Protein AF-A0A1B8C5Y2-F1 (afdb_monomer)

Structure (mmCIF, N/CA/C/O backbone):
data_AF-A0A1B8C5Y2-F1
#
_entry.id   AF-A0A1B8C5Y2-F1
#
loop_
_atom_site.group_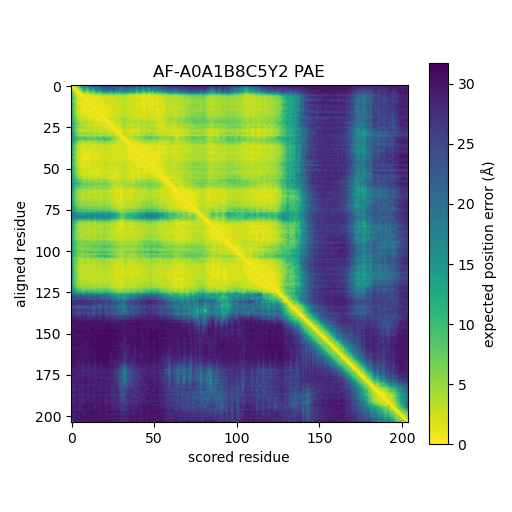PDB
_atom_site.id
_atom_site.type_symbol
_atom_site.label_atom_id
_atom_site.label_alt_id
_atom_site.label_comp_id
_atom_site.label_asym_id
_atom_site.label_entity_id
_atom_site.label_seq_id
_atom_site.pdbx_PDB_ins_code
_atom_site.Cartn_x
_atom_site.Cartn_y
_atom_site.Cartn_z
_atom_site.occupancy
_atom_site.B_iso_or_equiv
_atom_site.auth_seq_id
_atom_site.auth_comp_id
_atom_site.auth_asym_id
_atom_site.auth_atom_id
_atom_site.pdbx_PDB_model_num
ATOM 1 N N . MET A 1 1 ? 9.226 25.726 -6.989 1.00 39.12 1 MET A N 1
ATOM 2 C CA . MET A 1 1 ? 10.084 24.728 -7.662 1.00 39.12 1 MET A CA 1
ATOM 3 C C . MET A 1 1 ? 9.150 23.750 -8.345 1.00 39.12 1 MET A C 1
ATOM 5 O O . MET A 1 1 ? 8.333 23.178 -7.638 1.00 39.12 1 MET A O 1
ATOM 9 N N . SER A 1 2 ? 9.181 23.615 -9.674 1.00 38.28 2 SER A N 1
ATOM 10 C CA . SER A 1 2 ? 8.476 22.508 -10.326 1.00 38.28 2 SER A CA 1
ATOM 11 C C . SER A 1 2 ? 9.315 21.254 -10.123 1.00 38.28 2 SER A C 1
ATOM 13 O O . SER A 1 2 ? 10.452 21.196 -10.585 1.00 38.28 2 SER A O 1
ATOM 15 N N . THR A 1 3 ? 8.792 20.276 -9.398 1.00 51.69 3 THR A N 1
ATOM 16 C CA . THR A 1 3 ? 9.288 18.907 -9.504 1.00 51.69 3 THR A CA 1
ATOM 17 C C . THR A 1 3 ? 9.052 18.469 -10.946 1.00 51.69 3 THR A C 1
ATOM 19 O O . THR A 1 3 ? 7.910 18.440 -11.402 1.00 51.69 3 THR A O 1
ATOM 22 N N . GLU A 1 4 ? 10.122 18.223 -11.705 1.00 69.00 4 GLU A N 1
ATOM 23 C CA . GLU A 1 4 ? 9.984 17.584 -13.014 1.00 69.00 4 GLU A CA 1
ATOM 24 C C . GLU A 1 4 ? 9.260 16.251 -12.809 1.00 69.00 4 GLU A C 1
ATOM 26 O O . GLU A 1 4 ? 9.610 15.464 -11.926 1.00 69.00 4 GLU A O 1
ATOM 31 N N . ALA A 1 5 ? 8.182 16.044 -13.564 1.00 78.75 5 ALA A N 1
ATOM 32 C CA . ALA A 1 5 ? 7.387 14.836 -13.448 1.00 78.75 5 ALA A CA 1
ATOM 33 C C . ALA A 1 5 ? 8.223 13.639 -13.920 1.00 78.75 5 ALA A C 1
ATOM 35 O O . ALA A 1 5 ? 8.719 13.634 -15.045 1.00 78.75 5 ALA A O 1
ATOM 36 N N . ILE A 1 6 ? 8.354 12.625 -13.062 1.00 87.69 6 ILE A N 1
ATOM 37 C CA . ILE A 1 6 ? 9.052 11.381 -13.391 1.00 87.69 6 ILE A CA 1
ATOM 38 C C . ILE A 1 6 ? 8.277 10.659 -14.499 1.00 87.69 6 ILE A C 1
ATOM 40 O O . ILE A 1 6 ? 7.058 10.489 -14.425 1.00 87.69 6 ILE A O 1
ATOM 44 N N . THR A 1 7 ? 8.983 10.213 -15.531 1.00 94.25 7 THR A N 1
ATOM 45 C CA . THR A 1 7 ? 8.397 9.465 -16.645 1.00 94.25 7 THR A CA 1
ATOM 46 C C . THR A 1 7 ? 8.165 7.995 -16.288 1.00 94.25 7 THR A C 1
ATOM 48 O O . THR A 1 7 ? 8.849 7.404 -15.451 1.00 94.25 7 THR A O 1
ATOM 51 N N . TRP A 1 8 ? 7.253 7.332 -17.004 1.00 95.44 8 TRP A N 1
ATOM 52 C CA . TRP A 1 8 ? 7.045 5.885 -16.855 1.00 95.44 8 TRP A CA 1
ATOM 53 C C . TRP A 1 8 ? 8.288 5.048 -17.177 1.00 95.44 8 TRP A C 1
ATOM 55 O O . TRP A 1 8 ? 8.484 3.982 -16.594 1.00 95.44 8 TRP A O 1
ATOM 65 N N . TYR A 1 9 ? 9.151 5.532 -18.074 1.00 95.56 9 TYR A N 1
ATOM 66 C CA . TYR A 1 9 ? 10.420 4.872 -18.372 1.00 95.56 9 TYR A CA 1
ATOM 67 C C . TYR A 1 9 ? 11.379 4.930 -17.174 1.00 95.56 9 TYR A C 1
ATOM 69 O O . TYR A 1 9 ? 12.003 3.922 -16.832 1.00 95.56 9 TYR A O 1
ATOM 77 N N . GLU A 1 10 ? 11.455 6.081 -16.499 1.00 95.44 10 GLU A N 1
ATOM 78 C CA . GLU A 1 10 ? 12.241 6.260 -15.273 1.00 95.44 10 GLU A CA 1
ATOM 79 C C . GLU A 1 10 ? 11.684 5.438 -14.110 1.00 95.44 10 GLU A C 1
ATOM 81 O O . GLU A 1 10 ? 12.460 4.750 -13.450 1.00 95.44 10 GLU A O 1
ATOM 86 N N . ILE A 1 11 ? 10.359 5.395 -13.925 1.00 94.00 11 ILE A N 1
ATOM 87 C CA . ILE A 1 11 ? 9.714 4.490 -12.956 1.00 94.00 11 ILE A CA 1
ATOM 88 C C . ILE A 1 11 ? 10.099 3.034 -13.252 1.00 94.00 11 ILE A C 1
ATOM 90 O O . ILE A 1 11 ? 10.509 2.301 -12.351 1.00 94.00 11 ILE A O 1
ATOM 94 N N . GLY A 1 12 ? 10.059 2.617 -14.521 1.00 96.00 12 GLY A N 1
ATOM 95 C CA . GLY A 1 12 ? 10.528 1.293 -14.925 1.00 96.00 12 GLY A CA 1
ATOM 96 C C . GLY A 1 12 ? 12.000 1.048 -14.569 1.00 96.00 12 GLY A C 1
ATOM 97 O O . GLY A 1 12 ? 12.346 -0.041 -14.117 1.00 96.00 12 GLY A O 1
ATOM 98 N N . ASN A 1 13 ? 12.879 2.048 -14.726 1.00 96.50 13 ASN A N 1
ATOM 99 C CA . ASN A 1 13 ? 14.296 1.928 -14.349 1.00 96.50 13 ASN A CA 1
ATOM 100 C C . ASN A 1 13 ? 14.465 1.784 -12.837 1.00 96.50 13 ASN A C 1
ATOM 102 O O . ASN A 1 13 ? 15.322 1.021 -12.393 1.00 96.50 13 ASN A O 1
ATOM 106 N N . MET A 1 14 ? 13.645 2.483 -12.054 1.00 95.12 14 MET A N 1
ATOM 107 C CA . MET A 1 14 ? 13.641 2.362 -10.599 1.00 95.12 14 MET A CA 1
ATOM 108 C C . MET A 1 14 ? 13.225 0.953 -10.164 1.00 95.12 14 MET A C 1
ATOM 110 O O . MET A 1 14 ? 13.918 0.350 -9.346 1.00 95.12 14 MET A O 1
ATOM 114 N N . ILE A 1 15 ? 12.158 0.397 -10.749 1.00 95.12 15 ILE A N 1
ATOM 115 C CA . ILE A 1 15 ? 11.689 -0.967 -10.450 1.00 95.12 15 ILE A CA 1
ATOM 116 C C . ILE A 1 15 ? 12.736 -2.007 -10.867 1.00 95.12 15 ILE A C 1
ATOM 118 O O . ILE A 1 15 ? 13.094 -2.883 -10.083 1.00 95.12 15 ILE A O 1
ATOM 122 N N . ASP A 1 16 ? 13.284 -1.898 -12.077 1.00 96.31 16 ASP A N 1
ATOM 123 C CA . ASP A 1 16 ? 14.327 -2.804 -12.571 1.00 96.31 16 ASP A CA 1
ATOM 124 C C . ASP A 1 16 ? 15.586 -2.757 -11.689 1.00 96.31 16 ASP A C 1
ATOM 126 O O . ASP A 1 16 ? 16.097 -3.794 -11.271 1.00 96.31 16 ASP A O 1
ATOM 130 N N . SER A 1 17 ? 16.046 -1.558 -11.319 1.00 96.25 17 SER A N 1
ATOM 131 C CA . SER A 1 17 ? 17.170 -1.378 -10.391 1.00 96.25 17 SER A CA 1
ATOM 132 C C . SER A 1 17 ? 16.886 -2.007 -9.025 1.00 96.25 17 SER A C 1
ATOM 134 O O . SER A 1 17 ? 17.719 -2.745 -8.494 1.00 96.25 17 SER A O 1
ATOM 136 N N . TYR A 1 18 ? 15.688 -1.788 -8.475 1.00 93.94 18 TYR A N 1
ATOM 137 C CA . TYR A 1 18 ? 15.269 -2.405 -7.221 1.00 93.94 18 TYR A CA 1
ATOM 138 C C . TYR A 1 18 ? 15.304 -3.937 -7.312 1.00 93.94 18 TYR A C 1
ATOM 140 O O . TYR A 1 18 ? 15.923 -4.588 -6.472 1.00 93.94 18 TYR A O 1
ATOM 148 N N . THR A 1 19 ? 14.718 -4.520 -8.362 1.00 95.06 19 THR A N 1
ATOM 149 C CA . THR A 1 19 ? 14.652 -5.984 -8.514 1.00 95.06 19 THR A CA 1
ATOM 150 C C . THR A 1 19 ? 16.016 -6.637 -8.731 1.00 95.06 19 THR A C 1
ATOM 152 O O . THR A 1 19 ? 16.255 -7.738 -8.237 1.00 95.06 19 THR A O 1
ATOM 155 N N . LYS A 1 20 ? 16.952 -5.949 -9.394 1.00 95.88 20 LYS A N 1
ATOM 156 C CA . LYS A 1 20 ? 18.345 -6.403 -9.535 1.00 95.88 20 LYS A CA 1
ATOM 157 C C . LYS A 1 20 ? 19.092 -6.443 -8.202 1.00 95.88 20 LYS A C 1
ATOM 159 O O . LYS A 1 20 ? 19.916 -7.330 -8.002 1.00 95.88 20 LYS A O 1
ATOM 164 N N . ASN A 1 21 ? 18.799 -5.506 -7.300 1.00 95.69 21 ASN A N 1
ATOM 165 C CA . ASN A 1 21 ? 19.495 -5.376 -6.018 1.00 95.69 21 ASN A CA 1
ATOM 166 C C . ASN A 1 21 ? 18.847 -6.185 -4.884 1.00 95.69 21 ASN A C 1
ATOM 168 O O . ASN A 1 21 ? 19.540 -6.594 -3.954 1.00 95.69 21 ASN A O 1
ATOM 172 N N . HIS A 1 22 ? 17.532 -6.406 -4.946 1.00 93.44 22 HIS A N 1
ATOM 173 C CA . HIS A 1 22 ? 16.751 -6.975 -3.842 1.00 93.44 22 HIS A CA 1
ATOM 174 C C . HIS A 1 22 ? 15.996 -8.263 -4.205 1.00 93.44 22 HIS A C 1
ATOM 176 O O . HIS A 1 22 ? 15.400 -8.882 -3.325 1.00 93.44 22 HIS A O 1
ATOM 182 N N . GLY A 1 23 ? 16.047 -8.699 -5.467 1.00 93.06 23 GLY A N 1
ATOM 183 C CA . GLY A 1 23 ? 15.261 -9.820 -5.976 1.00 93.06 23 GLY A CA 1
ATOM 184 C C . GLY A 1 23 ? 13.886 -9.392 -6.495 1.00 93.06 23 GLY A C 1
ATOM 185 O O . GLY A 1 23 ? 13.497 -8.226 -6.423 1.00 93.06 23 GLY A O 1
ATOM 186 N N . SER A 1 24 ? 13.139 -10.338 -7.063 1.00 91.56 24 SER A N 1
ATOM 187 C CA . SER A 1 24 ? 11.818 -10.051 -7.625 1.00 91.56 24 SER A CA 1
ATOM 188 C C . SER A 1 24 ? 10.807 -9.658 -6.546 1.00 91.56 24 SER A C 1
ATOM 190 O O . SER A 1 24 ? 10.760 -10.254 -5.466 1.00 91.56 24 SER A O 1
ATOM 192 N N . ILE A 1 25 ? 9.964 -8.672 -6.867 1.00 91.69 25 ILE A N 1
ATOM 193 C CA . ILE A 1 25 ? 8.854 -8.245 -6.011 1.00 91.69 25 ILE A CA 1
ATOM 194 C C . ILE A 1 25 ? 7.840 -9.389 -5.944 1.00 91.69 25 ILE A C 1
ATOM 196 O O . ILE A 1 25 ? 7.251 -9.762 -6.955 1.00 91.69 25 ILE A O 1
ATOM 200 N N . GLN A 1 26 ? 7.651 -9.949 -4.751 1.00 89.88 26 GLN A N 1
ATOM 201 C CA . GLN A 1 26 ? 6.759 -11.094 -4.534 1.00 89.88 26 GLN A CA 1
ATOM 202 C C . GLN A 1 26 ? 5.303 -10.683 -4.304 1.00 89.88 26 GLN A C 1
ATOM 204 O O . GLN A 1 26 ? 4.397 -11.488 -4.497 1.00 89.88 26 GLN A O 1
ATOM 209 N N . THR A 1 27 ? 5.069 -9.452 -3.846 1.00 88.50 27 THR A N 1
ATOM 210 C CA . THR A 1 27 ? 3.752 -9.004 -3.385 1.00 88.50 27 THR A CA 1
ATOM 211 C C . THR A 1 27 ? 3.582 -7.514 -3.647 1.00 88.50 27 THR A C 1
ATOM 213 O O . THR A 1 27 ? 4.501 -6.736 -3.389 1.00 88.50 27 THR A O 1
ATOM 216 N N . PHE A 1 28 ? 2.403 -7.124 -4.132 1.00 90.75 28 PHE A N 1
ATOM 217 C CA . PHE A 1 28 ? 2.017 -5.733 -4.358 1.00 90.75 28 PHE A CA 1
ATOM 218 C C . PHE A 1 28 ? 0.826 -5.375 -3.469 1.00 90.75 28 PHE A C 1
ATOM 220 O O . PHE A 1 28 ? -0.275 -5.866 -3.684 1.00 90.75 28 PHE A O 1
ATOM 227 N N . LEU A 1 29 ? 1.020 -4.545 -2.453 1.00 89.25 29 LEU A N 1
ATOM 228 C CA . LEU A 1 29 ? -0.065 -4.176 -1.543 1.00 89.25 29 LEU A CA 1
ATOM 229 C C . LEU A 1 29 ? -0.646 -2.822 -1.951 1.00 89.25 29 LEU A C 1
ATOM 231 O O . LEU A 1 29 ? 0.102 -1.865 -2.124 1.00 89.25 29 LEU A O 1
ATOM 235 N N . ASP A 1 30 ? -1.968 -2.771 -2.071 1.00 87.88 30 ASP A N 1
ATOM 236 C CA . ASP A 1 30 ? -2.755 -1.612 -2.500 1.00 87.88 30 ASP A CA 1
ATOM 237 C C . ASP A 1 30 ? -3.888 -1.387 -1.485 1.00 87.88 30 ASP A C 1
ATOM 239 O O . ASP A 1 30 ? -4.490 -2.348 -0.988 1.00 87.88 30 ASP A O 1
ATOM 243 N N . TRP A 1 31 ? -4.159 -0.123 -1.153 1.00 90.31 31 TRP A N 1
ATOM 244 C CA . TRP A 1 31 ? -5.329 0.269 -0.369 1.00 90.31 31 TRP A CA 1
ATOM 245 C C . TRP A 1 31 ? -6.528 0.569 -1.284 1.00 90.31 31 TRP A C 1
ATOM 247 O O . TRP A 1 31 ? -7.047 1.683 -1.325 1.00 90.31 31 TRP A O 1
ATOM 257 N N . SER A 1 32 ? -7.001 -0.434 -2.021 1.00 83.38 32 SER A N 1
ATOM 258 C CA . SER A 1 32 ? -8.195 -0.305 -2.855 1.00 83.38 32 SER A CA 1
ATOM 259 C C . SER A 1 32 ? -8.912 -1.637 -3.037 1.00 83.38 32 SER A C 1
ATOM 261 O O . SER A 1 32 ? -8.316 -2.714 -2.962 1.00 83.38 32 SER A O 1
ATOM 263 N N . VAL A 1 33 ? -10.222 -1.557 -3.274 1.00 74.12 33 VAL A N 1
ATOM 264 C CA . VAL A 1 33 ? -11.057 -2.724 -3.602 1.00 74.12 33 VAL A CA 1
ATOM 265 C C . VAL A 1 33 ? -10.803 -3.178 -5.044 1.00 74.12 33 VAL A C 1
ATOM 267 O O . VAL A 1 33 ? -10.805 -4.372 -5.332 1.00 74.12 33 VAL A O 1
ATOM 270 N N . ASN A 1 34 ? -10.512 -2.221 -5.932 1.00 81.50 34 ASN A N 1
ATOM 271 C CA . ASN A 1 34 ? -10.488 -2.416 -7.384 1.00 81.50 34 ASN A CA 1
ATOM 272 C C . ASN A 1 34 ? -9.075 -2.476 -7.985 1.00 81.50 34 ASN A C 1
ATOM 274 O O . ASN A 1 34 ? -8.936 -2.466 -9.205 1.00 81.50 34 ASN A O 1
ATOM 278 N N . LEU A 1 35 ? -8.027 -2.539 -7.153 1.00 85.94 35 LEU A N 1
ATOM 279 C CA . LEU A 1 35 ? -6.624 -2.596 -7.588 1.00 85.94 35 LEU A CA 1
ATOM 280 C C . LEU A 1 35 ? -6.234 -1.419 -8.500 1.00 85.94 35 LEU A C 1
ATOM 282 O O . LEU A 1 35 ? -5.533 -1.581 -9.506 1.00 85.94 35 LEU A O 1
ATOM 286 N N . ASN A 1 36 ? -6.724 -0.224 -8.164 1.00 88.00 36 ASN A N 1
ATOM 287 C CA . ASN A 1 36 ? -6.554 0.969 -8.991 1.00 88.00 36 ASN A CA 1
ATOM 288 C C . ASN A 1 36 ? -5.069 1.297 -9.208 1.00 88.00 36 ASN A C 1
ATOM 290 O O . ASN A 1 36 ? -4.667 1.598 -10.338 1.00 88.00 36 ASN A O 1
ATOM 294 N N . ASP A 1 37 ? -4.239 1.167 -8.169 1.00 90.19 37 ASP A N 1
ATOM 295 C CA . ASP A 1 37 ? -2.810 1.473 -8.265 1.00 90.19 37 ASP A CA 1
ATOM 296 C C . ASP A 1 37 ? -2.082 0.440 -9.128 1.00 90.19 37 ASP A C 1
ATOM 298 O O . ASP A 1 37 ? -1.220 0.789 -9.942 1.00 90.19 37 ASP A O 1
ATOM 302 N N . TYR A 1 38 ? -2.477 -0.833 -9.021 1.00 92.81 38 TYR A N 1
ATOM 303 C CA . TYR A 1 38 ? -1.942 -1.902 -9.864 1.00 92.81 38 TYR A CA 1
ATOM 304 C C . TYR A 1 38 ? -2.230 -1.642 -11.347 1.00 92.81 38 TYR A C 1
ATOM 306 O O . TYR A 1 38 ? -1.338 -1.742 -12.195 1.00 92.81 38 TYR A O 1
ATOM 314 N N . HIS A 1 39 ? -3.473 -1.279 -11.675 1.00 93.69 39 HIS A N 1
ATOM 315 C CA . HIS A 1 39 ? -3.877 -0.989 -13.048 1.00 93.69 39 HIS A CA 1
ATOM 316 C C . HIS A 1 39 ? -3.208 0.273 -13.601 1.00 93.69 39 HIS A C 1
ATOM 318 O O . HIS A 1 39 ? -2.786 0.279 -14.764 1.00 93.69 39 HIS A O 1
ATOM 324 N N . CYS A 1 40 ? -3.042 1.305 -12.770 1.00 94.00 40 CYS A N 1
ATOM 325 C CA . CYS A 1 40 ? -2.300 2.509 -13.126 1.00 94.00 40 CYS A CA 1
ATOM 326 C C . CYS A 1 40 ? -0.840 2.177 -13.480 1.00 94.00 40 CYS A C 1
ATOM 328 O O . CYS A 1 40 ? -0.364 2.542 -14.561 1.00 94.00 40 CYS A O 1
ATOM 330 N N . LEU A 1 41 ? -0.161 1.399 -12.628 1.00 94.69 41 LEU A N 1
ATOM 331 C CA . LEU A 1 41 ? 1.215 0.960 -12.858 1.00 94.69 41 LEU A CA 1
ATOM 332 C C . LEU A 1 41 ? 1.343 0.105 -14.126 1.00 94.69 41 LEU A C 1
ATOM 334 O O . LEU A 1 41 ? 2.226 0.354 -14.948 1.00 94.69 41 LEU A O 1
ATOM 338 N N . LEU A 1 42 ? 0.442 -0.862 -14.325 1.00 96.31 42 LEU A N 1
ATOM 339 C CA . LEU A 1 42 ? 0.423 -1.724 -15.510 1.00 96.31 42 LEU A CA 1
ATOM 340 C C . LEU A 1 42 ? 0.315 -0.911 -16.797 1.00 96.31 42 LEU A C 1
ATOM 342 O O . LEU A 1 42 ? 1.070 -1.128 -17.746 1.00 96.31 42 LEU A O 1
ATOM 346 N N . HIS A 1 43 ? -0.631 0.022 -16.842 1.00 97.25 43 HIS A N 1
ATOM 347 C CA . HIS A 1 43 ? -0.829 0.874 -18.004 1.00 97.25 43 HIS A CA 1
ATOM 348 C C . HIS A 1 43 ? 0.389 1.777 -18.253 1.00 97.25 43 HIS A C 1
ATOM 350 O O . HIS A 1 43 ? 0.833 1.918 -19.396 1.00 97.25 43 HIS A O 1
ATOM 356 N N . GLY A 1 44 ? 0.969 2.335 -17.190 1.00 96.75 44 GLY A N 1
ATOM 357 C CA . GLY A 1 44 ? 2.197 3.116 -17.252 1.00 96.75 44 GLY A CA 1
ATOM 358 C C . GLY A 1 44 ? 3.389 2.342 -17.819 1.00 96.75 44 GLY A C 1
ATOM 359 O O . GLY A 1 44 ? 4.026 2.783 -18.776 1.00 96.75 44 GLY A O 1
ATOM 360 N N . LEU A 1 45 ? 3.654 1.145 -17.293 1.00 96.81 45 LEU A N 1
ATOM 361 C CA . LEU A 1 45 ? 4.756 0.297 -17.748 1.00 96.81 45 LEU A CA 1
ATOM 362 C C . LEU A 1 45 ? 4.546 -0.242 -19.167 1.00 96.81 45 LEU A C 1
ATOM 364 O O . LEU A 1 45 ? 5.509 -0.296 -19.930 1.00 96.81 45 LEU A O 1
ATOM 368 N N . ARG A 1 46 ? 3.306 -0.554 -19.568 1.00 97.88 46 ARG A N 1
ATOM 369 C CA . ARG A 1 46 ? 2.979 -0.905 -20.963 1.00 97.88 46 ARG A CA 1
ATOM 370 C C . ARG A 1 46 ? 3.317 0.226 -21.928 1.00 97.88 46 ARG A C 1
ATOM 372 O O . ARG A 1 46 ? 3.905 -0.021 -22.975 1.00 97.88 46 ARG A O 1
ATOM 379 N N . LYS A 1 47 ? 3.00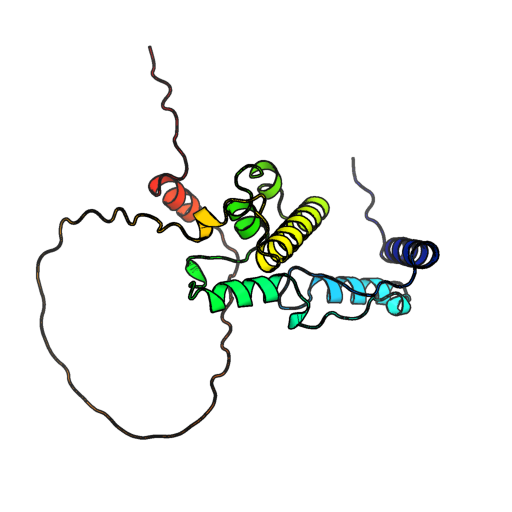8 1.478 -21.569 1.00 96.81 47 LYS A N 1
ATOM 380 C CA . LYS A 1 47 ? 3.386 2.647 -22.384 1.00 96.81 47 LYS A CA 1
ATOM 381 C C . LYS A 1 47 ? 4.900 2.803 -22.536 1.00 96.81 47 LYS A C 1
ATOM 383 O O . LYS A 1 47 ? 5.348 3.354 -23.536 1.00 96.81 47 LYS A O 1
ATOM 388 N N . ALA A 1 48 ? 5.674 2.315 -21.570 1.00 96.75 48 ALA A N 1
ATOM 389 C CA . ALA A 1 48 ? 7.131 2.300 -21.624 1.00 96.75 48 ALA A CA 1
ATOM 390 C C . ALA A 1 48 ? 7.720 1.027 -22.273 1.00 96.75 48 ALA A C 1
ATOM 392 O O . ALA A 1 48 ? 8.940 0.948 -22.405 1.00 96.75 48 ALA A O 1
ATOM 393 N N . GLY A 1 49 ? 6.898 0.038 -22.656 1.00 97.38 49 GLY A N 1
ATOM 394 C CA . GLY A 1 49 ? 7.353 -1.266 -23.161 1.00 97.38 49 GLY A CA 1
ATOM 395 C C . GLY A 1 49 ? 8.077 -2.112 -22.107 1.00 97.38 49 GLY A C 1
ATOM 396 O O . GLY A 1 49 ? 9.071 -2.769 -22.418 1.00 97.38 49 GLY A O 1
ATOM 397 N N . ARG A 1 50 ? 7.654 -2.015 -20.838 1.00 97.06 50 ARG A N 1
ATOM 398 C CA . ARG A 1 50 ? 8.297 -2.656 -19.674 1.00 97.06 50 ARG A CA 1
ATOM 399 C C . ARG A 1 50 ? 7.317 -3.398 -18.770 1.00 97.06 50 ARG A C 1
ATOM 401 O O . ARG A 1 50 ? 7.538 -3.522 -17.568 1.00 97.06 50 ARG A O 1
ATOM 408 N N . GLU A 1 51 ? 6.223 -3.900 -19.324 1.00 96.38 51 GLU A N 1
ATOM 409 C CA . GLU A 1 51 ? 5.211 -4.671 -18.598 1.00 96.38 51 GLU A CA 1
ATOM 410 C C . GLU A 1 51 ? 5.767 -5.940 -17.935 1.00 96.38 51 GLU A C 1
ATOM 412 O O . GLU A 1 51 ? 5.202 -6.425 -16.961 1.00 96.38 51 GLU A O 1
ATOM 417 N N . ASN A 1 52 ? 6.911 -6.444 -18.405 1.00 95.44 52 ASN A N 1
ATOM 418 C CA . ASN A 1 52 ? 7.624 -7.567 -17.800 1.00 95.44 52 ASN A CA 1
ATOM 419 C C . ASN A 1 52 ? 8.146 -7.274 -16.380 1.00 95.44 52 ASN A C 1
ATOM 421 O O . ASN A 1 52 ? 8.579 -8.197 -15.697 1.00 95.44 52 ASN A O 1
ATOM 425 N N . LEU A 1 53 ? 8.151 -6.005 -15.957 1.00 95.88 53 LEU A N 1
ATOM 426 C CA . LEU A 1 53 ? 8.523 -5.578 -14.606 1.00 95.88 53 LEU A CA 1
ATOM 427 C C . LEU A 1 53 ? 7.341 -5.550 -13.633 1.00 95.88 53 LEU A C 1
ATOM 429 O O . LEU A 1 53 ? 7.521 -5.179 -12.472 1.00 95.88 53 LEU A O 1
ATOM 433 N N . MET A 1 54 ? 6.136 -5.896 -14.089 1.00 95.62 54 MET A N 1
ATOM 434 C CA . MET A 1 54 ? 4.969 -5.903 -13.220 1.00 95.62 54 MET A CA 1
ATOM 435 C C . MET A 1 54 ? 5.127 -6.919 -12.089 1.00 95.62 54 MET A C 1
ATOM 437 O O . MET A 1 54 ? 5.465 -8.079 -12.349 1.00 95.62 54 MET A O 1
ATOM 441 N N . PRO A 1 55 ? 4.840 -6.523 -10.839 1.00 93.06 55 PRO A N 1
ATOM 442 C CA . PRO A 1 55 ? 4.722 -7.485 -9.762 1.00 93.06 55 PRO A CA 1
ATOM 443 C C . PRO A 1 55 ? 3.505 -8.400 -9.987 1.00 93.06 55 PRO A C 1
ATOM 445 O O . PRO A 1 55 ? 2.580 -8.048 -10.738 1.00 93.06 55 PRO A O 1
ATOM 448 N N . PRO A 1 56 ? 3.467 -9.564 -9.315 1.00 92.50 56 PRO A N 1
ATOM 449 C CA . PRO A 1 56 ? 2.267 -10.383 -9.254 1.00 92.50 56 PRO A CA 1
ATOM 450 C C . PRO A 1 56 ? 1.075 -9.551 -8.773 1.00 92.50 56 PRO A C 1
ATOM 452 O O . PRO A 1 56 ? 1.201 -8.747 -7.847 1.00 92.50 56 PRO A O 1
ATOM 455 N N . GLN A 1 57 ? -0.077 -9.739 -9.412 1.00 90.81 57 GLN A N 1
ATOM 456 C CA . GLN A 1 57 ? -1.322 -9.136 -8.956 1.00 90.81 57 GLN A CA 1
ATOM 457 C C . GLN A 1 57 ? -1.732 -9.778 -7.631 1.00 90.81 57 GLN A C 1
ATOM 459 O O . GLN A 1 57 ? -1.827 -11.004 -7.542 1.00 90.81 57 GLN A O 1
ATOM 464 N N . SER A 1 58 ? -1.984 -8.956 -6.616 1.00 86.44 58 SER A N 1
ATOM 465 C CA . SER A 1 58 ? -2.478 -9.450 -5.333 1.00 86.44 58 SER A CA 1
ATOM 466 C C . SER A 1 58 ? -3.909 -9.937 -5.451 1.00 86.44 58 SER A C 1
ATOM 468 O O . SER A 1 58 ? -4.735 -9.359 -6.163 1.00 86.44 58 SER A O 1
ATOM 470 N N . LYS A 1 59 ? -4.213 -11.016 -4.734 1.00 85.88 59 LYS A N 1
ATOM 471 C CA . LYS A 1 59 ? -5.587 -11.502 -4.611 1.00 85.88 59 LYS A CA 1
ATOM 472 C C . LYS A 1 59 ? -6.353 -10.611 -3.642 1.00 85.88 59 LYS A C 1
ATOM 474 O O . LYS A 1 59 ? -5.771 -10.041 -2.727 1.00 85.88 59 LYS A O 1
ATOM 479 N N . ARG A 1 60 ? -7.681 -10.578 -3.763 1.00 79.00 60 ARG A N 1
ATOM 480 C CA . ARG A 1 60 ? -8.554 -9.799 -2.865 1.00 79.00 60 ARG A CA 1
ATOM 481 C C . ARG A 1 60 ? -8.269 -10.073 -1.380 1.00 79.00 60 ARG A C 1
ATOM 483 O O . ARG A 1 60 ? -8.105 -9.140 -0.608 1.00 79.00 60 ARG A O 1
ATOM 490 N N . GLY A 1 61 ? -8.125 -11.344 -0.994 1.00 83.25 61 GLY A N 1
ATOM 491 C CA . GLY A 1 61 ? -7.795 -11.747 0.383 1.00 83.25 61 GLY A CA 1
ATOM 492 C C . GLY A 1 61 ? -6.362 -11.429 0.834 1.00 83.25 61 GLY A C 1
ATOM 493 O O . GLY A 1 61 ? -6.011 -11.681 1.981 1.00 83.25 61 GLY A O 1
ATOM 494 N N . GLU A 1 62 ? -5.521 -10.892 -0.047 1.00 85.12 62 GLU A N 1
ATOM 495 C CA . GLU A 1 62 ? -4.149 -10.454 0.235 1.00 85.12 62 GLU A CA 1
ATOM 496 C C . GLU A 1 62 ? -4.056 -8.917 0.320 1.00 85.12 62 GLU A C 1
ATOM 498 O O . GLU A 1 62 ? -2.978 -8.382 0.576 1.00 85.12 62 GLU A O 1
ATOM 503 N N . CYS A 1 63 ? -5.173 -8.200 0.134 1.00 89.12 63 CYS A N 1
ATOM 504 C CA . CYS A 1 63 ? -5.212 -6.744 0.193 1.00 89.12 63 CYS A CA 1
ATOM 505 C C . CYS A 1 63 ? -5.487 -6.239 1.620 1.00 89.12 63 CYS A C 1
ATOM 507 O O . CYS A 1 63 ? -6.447 -6.687 2.254 1.00 89.12 63 CYS A O 1
ATOM 509 N N . PRO A 1 64 ? -4.729 -5.236 2.107 1.00 91.69 64 PRO A N 1
ATOM 510 C CA . PRO A 1 64 ? -4.925 -4.657 3.432 1.00 91.69 64 PRO A CA 1
ATOM 511 C C . PRO A 1 64 ? -6.354 -4.194 3.708 1.00 91.69 64 PRO A C 1
ATOM 513 O O . PRO A 1 64 ? -6.887 -4.490 4.773 1.00 91.69 64 PRO A O 1
ATOM 516 N N . LEU A 1 65 ? -6.996 -3.517 2.753 1.00 91.94 65 LEU A N 1
ATOM 517 C CA . LEU A 1 65 ? -8.372 -3.048 2.920 1.00 91.94 65 LEU A CA 1
ATOM 518 C C . LEU A 1 65 ? -9.340 -4.212 3.187 1.00 91.94 65 LEU A C 1
ATOM 520 O O . LEU A 1 65 ? -10.146 -4.137 4.111 1.00 91.94 65 LEU A O 1
ATOM 524 N N . GLN A 1 66 ? -9.208 -5.319 2.447 1.00 90.56 66 GLN A N 1
ATOM 525 C CA . GLN A 1 66 ? -10.048 -6.503 2.638 1.00 90.56 66 GLN A CA 1
ATOM 526 C C . GLN A 1 66 ? -9.865 -7.110 4.033 1.00 90.56 66 GLN A C 1
ATOM 528 O O . GLN A 1 66 ? -10.846 -7.496 4.665 1.00 90.56 66 GLN A O 1
ATOM 533 N N . TRP A 1 67 ? -8.635 -7.139 4.550 1.00 89.75 67 TRP A N 1
ATOM 534 C CA . TRP A 1 67 ? -8.372 -7.624 5.906 1.00 89.75 67 TRP A CA 1
ATOM 535 C C . TRP A 1 67 ? -9.121 -6.815 6.971 1.00 89.75 67 TRP A C 1
ATOM 537 O O . TRP A 1 67 ? -9.627 -7.373 7.946 1.00 89.75 67 TRP A O 1
ATOM 547 N N . TRP A 1 68 ? -9.221 -5.497 6.782 1.00 88.38 68 TRP A N 1
ATOM 548 C CA . TRP A 1 68 ? -9.981 -4.626 7.676 1.00 88.38 68 TRP A CA 1
ATOM 549 C C . TRP A 1 68 ? -11.493 -4.759 7.489 1.00 88.38 68 TRP A C 1
ATOM 551 O O . TRP A 1 68 ? -12.216 -4.712 8.484 1.00 88.38 68 TRP A O 1
ATOM 561 N N . CYS A 1 69 ? -11.974 -5.016 6.269 1.00 88.00 69 CYS A N 1
ATOM 562 C CA . CYS A 1 69 ? -13.370 -5.401 6.039 1.00 88.00 69 CYS A CA 1
ATOM 563 C C . CYS A 1 69 ? -13.732 -6.670 6.823 1.00 88.00 69 CYS A C 1
ATOM 565 O O . CYS A 1 69 ? -14.772 -6.715 7.481 1.00 88.00 69 CYS A O 1
ATOM 567 N N . ASP A 1 70 ? -12.858 -7.679 6.807 1.00 86.31 70 ASP A N 1
ATOM 568 C CA . ASP A 1 70 ? -13.080 -8.930 7.533 1.00 86.31 70 ASP A CA 1
ATOM 569 C C . ASP A 1 70 ? -13.084 -8.719 9.050 1.00 86.31 70 ASP A C 1
ATOM 571 O O . ASP A 1 70 ? -13.953 -9.254 9.735 1.00 86.31 70 ASP A O 1
ATOM 575 N N . ILE A 1 71 ? -12.176 -7.893 9.586 1.00 83.25 71 ILE A N 1
ATOM 576 C CA . ILE A 1 71 ? -12.208 -7.494 11.003 1.00 83.25 71 ILE A CA 1
ATOM 577 C C . ILE A 1 71 ? -13.532 -6.809 11.345 1.00 83.25 71 ILE A C 1
ATOM 579 O O . ILE A 1 71 ? -14.171 -7.193 12.321 1.00 83.25 71 ILE A O 1
ATOM 583 N N . ARG A 1 72 ? -13.952 -5.820 10.547 1.00 83.44 72 ARG A N 1
ATOM 584 C CA . ARG A 1 72 ? -15.191 -5.066 10.776 1.00 83.44 72 ARG A CA 1
ATOM 585 C C . ARG A 1 72 ? -16.400 -6.003 10.842 1.00 83.44 72 ARG A C 1
ATOM 587 O O . ARG A 1 72 ? -17.169 -5.945 11.798 1.00 83.44 72 ARG A O 1
ATOM 594 N N . ARG A 1 73 ? -16.499 -6.932 9.885 1.00 83.25 73 ARG A N 1
ATOM 595 C CA . ARG A 1 73 ? -17.553 -7.955 9.826 1.00 83.25 73 ARG A CA 1
ATOM 596 C C . ARG A 1 73 ? -17.515 -8.901 11.026 1.00 83.25 73 ARG A C 1
ATOM 598 O O . ARG A 1 73 ? -18.543 -9.133 11.649 1.00 83.25 73 ARG A O 1
ATOM 605 N N . ASN A 1 74 ? -16.336 -9.405 11.386 1.00 80.56 74 ASN A N 1
ATOM 606 C CA . ASN A 1 74 ? -16.173 -10.326 12.516 1.00 80.56 74 ASN A CA 1
ATOM 607 C C . ASN A 1 74 ? -16.530 -9.692 13.868 1.00 80.56 74 ASN A C 1
ATOM 609 O O . ASN A 1 74 ? -16.808 -10.405 14.828 1.00 80.56 74 ASN A O 1
ATOM 613 N N . LEU A 1 75 ? -16.498 -8.364 13.949 1.00 73.56 75 LEU A N 1
ATOM 614 C CA . LEU A 1 75 ? -16.857 -7.596 15.136 1.00 73.56 75 LEU A CA 1
ATOM 615 C C . LEU A 1 75 ? -18.313 -7.098 15.114 1.00 73.56 75 LEU A C 1
ATOM 617 O O . LEU A 1 75 ? -18.718 -6.419 16.051 1.00 73.56 75 LEU A O 1
ATOM 621 N N . GLY A 1 76 ? -19.091 -7.417 14.072 1.00 77.94 76 GLY A N 1
ATOM 622 C CA . GLY A 1 76 ? -20.479 -6.965 13.933 1.00 77.94 76 GLY A CA 1
ATOM 623 C C . GLY A 1 76 ? -20.621 -5.451 13.750 1.00 77.94 76 GLY A C 1
ATOM 624 O O . GLY A 1 76 ? -21.644 -4.882 14.117 1.00 77.94 76 GLY A O 1
ATOM 625 N N . LEU A 1 77 ? -19.587 -4.785 13.232 1.00 77.06 77 LEU A N 1
ATOM 626 C CA . LEU A 1 77 ? -19.558 -3.331 13.092 1.00 77.06 77 LEU A CA 1
ATOM 627 C C . LEU A 1 77 ? -20.197 -2.899 11.767 1.00 77.06 77 LEU A C 1
ATOM 629 O O . LEU A 1 77 ? -19.901 -3.465 10.711 1.00 77.06 77 LEU A O 1
ATOM 633 N N . SER A 1 78 ? -21.044 -1.869 11.819 1.00 75.81 78 SER A N 1
ATOM 634 C CA . SER A 1 78 ? -21.680 -1.298 10.630 1.00 75.81 78 SER A CA 1
ATOM 635 C C . SER A 1 78 ? -20.670 -0.540 9.761 1.00 75.81 78 SER A C 1
ATOM 637 O O . SER A 1 78 ? -19.655 -0.020 10.237 1.00 75.81 78 SER A O 1
ATOM 639 N N . GLY A 1 79 ? -20.952 -0.466 8.457 1.00 70.94 79 GLY A N 1
ATOM 640 C CA . GLY A 1 79 ? -20.111 0.273 7.514 1.00 70.94 79 GLY A CA 1
ATOM 641 C C . GLY A 1 79 ? -20.092 1.782 7.769 1.00 70.94 79 GLY A C 1
ATOM 642 O O . GLY A 1 79 ? -19.039 2.401 7.627 1.00 70.94 79 GLY A O 1
ATOM 643 N N . SER A 1 80 ? -21.225 2.341 8.204 1.00 70.44 80 SER A N 1
ATOM 644 C CA . SER A 1 80 ? -21.408 3.771 8.471 1.00 70.44 80 SER A CA 1
ATOM 645 C C . SER A 1 80 ? -20.669 4.246 9.721 1.00 70.44 80 SER A C 1
ATOM 647 O O . SER A 1 80 ? -20.046 5.302 9.698 1.00 70.44 80 SER A O 1
ATOM 649 N N . SER A 1 81 ? -20.676 3.458 10.799 1.00 67.38 81 SER A N 1
ATOM 650 C CA . SER A 1 81 ? -20.001 3.832 12.049 1.00 67.38 81 SER A CA 1
ATOM 651 C C . SER A 1 81 ? -18.482 3.637 11.983 1.00 67.38 81 SER A C 1
ATOM 653 O O . SER A 1 81 ? -17.748 4.241 12.762 1.00 67.38 81 SER A O 1
ATOM 655 N N . PHE A 1 82 ? -17.997 2.808 11.051 1.00 73.88 82 PHE A N 1
ATOM 656 C CA . PHE A 1 82 ? -16.583 2.443 10.938 1.00 73.88 82 PHE A CA 1
ATOM 657 C C . PHE A 1 82 ? -16.093 2.481 9.481 1.00 73.88 82 PHE A C 1
ATOM 659 O O . PHE A 1 82 ? -15.891 1.431 8.847 1.00 73.88 82 PHE A O 1
ATOM 666 N N . PRO A 1 83 ? -15.874 3.695 8.939 1.00 84.62 83 PRO A N 1
ATOM 667 C CA . PRO A 1 83 ? -15.362 3.884 7.588 1.00 84.62 83 PRO A CA 1
ATOM 668 C C . PRO A 1 83 ? -13.914 3.389 7.459 1.00 84.62 83 PRO A C 1
ATOM 670 O O . PRO A 1 83 ? -13.067 3.607 8.327 1.00 84.62 83 PRO A O 1
ATOM 673 N N . LEU A 1 84 ? -13.617 2.743 6.329 1.00 89.94 84 LEU A N 1
ATOM 674 C CA . LEU A 1 84 ? -12.298 2.171 6.013 1.00 89.94 84 LEU A CA 1
ATOM 675 C C . LEU A 1 84 ? -11.512 3.003 4.989 1.00 89.94 84 LEU A C 1
ATOM 677 O O . LEU A 1 84 ? -10.526 2.545 4.412 1.00 89.94 84 LEU A O 1
ATOM 681 N N . GLN A 1 85 ? -11.926 4.250 4.773 1.00 90.12 85 GLN A N 1
ATOM 682 C CA . GLN A 1 85 ? -11.125 5.219 4.032 1.00 90.12 85 GLN A CA 1
ATOM 683 C C . GLN A 1 85 ? -9.765 5.370 4.727 1.00 90.12 85 GLN A C 1
ATOM 685 O O . GLN A 1 85 ? -9.713 5.529 5.949 1.00 90.12 85 GLN A O 1
ATOM 690 N N . LEU A 1 86 ? -8.669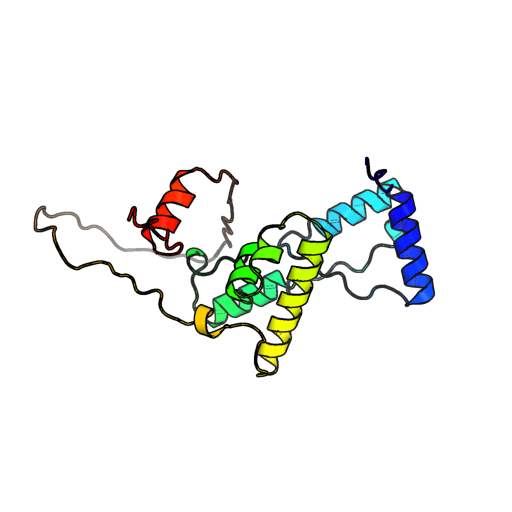 5.327 3.960 1.00 90.81 86 LEU A N 1
ATOM 691 C CA . LEU A 1 86 ? -7.306 5.226 4.498 1.00 90.81 86 LEU A CA 1
ATOM 692 C 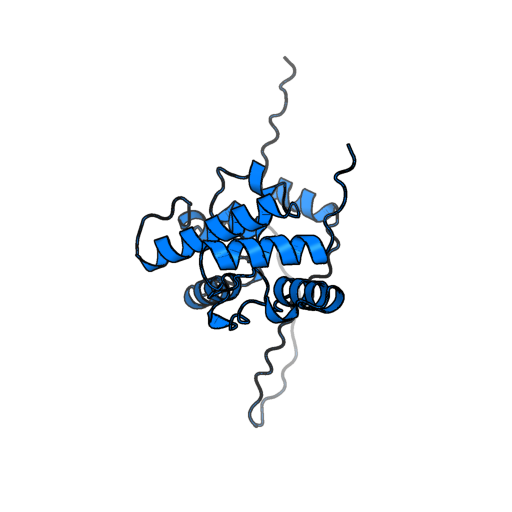C . LEU A 1 86 ? -7.023 6.276 5.580 1.00 90.81 86 LEU A C 1
ATOM 694 O O . LEU A 1 86 ? -6.596 5.945 6.686 1.00 90.81 86 LEU A O 1
ATOM 698 N N . GLY A 1 87 ? -7.298 7.543 5.259 1.00 89.69 87 GLY A N 1
ATOM 699 C CA . GLY A 1 87 ? -7.072 8.664 6.166 1.00 89.69 87 GLY A CA 1
ATOM 700 C C . GLY A 1 87 ? -7.949 8.602 7.416 1.00 89.69 87 GLY A C 1
ATOM 701 O O . GLY A 1 87 ? -7.467 8.899 8.506 1.00 89.69 87 GLY A O 1
ATOM 702 N N . VAL A 1 88 ? -9.209 8.178 7.288 1.00 88.56 88 VAL A N 1
ATOM 703 C CA . VAL A 1 88 ? -10.144 8.096 8.420 1.00 88.56 88 VAL A CA 1
ATOM 704 C C . VAL A 1 88 ? -9.752 6.963 9.361 1.00 88.56 88 VAL A C 1
ATOM 706 O O . VAL A 1 88 ? -9.553 7.200 10.552 1.00 88.56 88 VAL A O 1
ATOM 709 N N . LEU A 1 89 ? -9.523 5.761 8.826 1.00 89.19 89 LEU A N 1
ATOM 710 C CA . LEU A 1 89 ? -9.058 4.624 9.615 1.00 89.19 89 LEU A CA 1
ATOM 711 C C . LEU A 1 89 ? -7.731 4.940 10.318 1.00 89.19 89 LEU A C 1
ATOM 713 O O . LEU A 1 89 ? -7.569 4.632 11.499 1.00 89.19 89 LEU A O 1
ATOM 717 N N . HIS A 1 90 ? -6.798 5.602 9.626 1.00 91.38 90 HIS A N 1
ATOM 718 C CA . HIS A 1 90 ? -5.533 6.014 10.226 1.00 91.38 90 HIS A CA 1
ATOM 719 C C . HIS A 1 90 ? -5.738 6.990 11.396 1.00 91.38 90 HIS A C 1
ATOM 721 O O . HIS A 1 90 ? -5.098 6.820 12.430 1.00 91.38 90 HIS A O 1
ATOM 727 N N . ARG A 1 91 ? -6.642 7.976 11.285 1.00 89.06 91 ARG A N 1
ATOM 728 C CA . ARG A 1 91 ? -6.959 8.903 12.394 1.00 89.06 91 ARG A CA 1
ATOM 729 C C . ARG A 1 91 ? -7.542 8.182 13.602 1.00 89.06 91 ARG A C 1
ATOM 731 O O . ARG A 1 91 ? -7.183 8.522 14.724 1.00 89.06 91 ARG A O 1
ATOM 738 N N . ILE A 1 92 ? -8.415 7.202 13.371 1.00 84.19 92 ILE A N 1
ATOM 739 C CA . ILE A 1 92 ? -9.042 6.434 14.451 1.00 84.19 92 ILE A CA 1
ATOM 740 C C . ILE A 1 92 ? -7.995 5.581 15.175 1.00 84.19 92 ILE A C 1
ATOM 742 O O . ILE A 1 92 ? -7.950 5.559 16.404 1.00 84.19 92 ILE A O 1
ATOM 746 N N . LEU A 1 93 ? -7.127 4.896 14.425 1.00 84.69 93 LEU A N 1
ATOM 747 C CA . LEU A 1 93 ? -6.090 4.051 15.013 1.00 84.69 93 LEU A CA 1
ATOM 748 C C . LEU A 1 93 ? -4.978 4.880 15.669 1.00 84.69 93 LEU A C 1
ATOM 750 O O . LEU A 1 93 ? -4.515 4.508 16.740 1.00 84.69 93 LEU A O 1
ATOM 754 N N . PHE A 1 94 ? -4.570 5.999 15.069 1.00 88.12 94 PHE A N 1
ATOM 755 C CA . PHE A 1 94 ? -3.426 6.812 15.498 1.00 88.12 94 PHE A CA 1
ATOM 756 C C . PHE A 1 94 ? -3.830 8.280 15.734 1.00 88.12 94 PHE A C 1
ATOM 758 O O . PHE A 1 94 ? -3.390 9.177 14.998 1.00 88.12 94 PHE A O 1
ATOM 765 N N . PRO A 1 95 ? -4.666 8.567 16.751 1.00 84.25 95 PRO A N 1
ATOM 766 C CA . PRO A 1 95 ? -5.157 9.920 17.025 1.00 84.25 95 PRO A CA 1
ATOM 767 C C . PRO A 1 95 ? -4.041 10.898 17.421 1.00 84.25 95 PRO A C 1
ATOM 769 O O . PRO A 1 95 ? -4.198 12.107 17.313 1.00 84.25 95 PRO A O 1
ATOM 772 N N . GLU A 1 96 ? -2.871 10.417 17.829 1.00 86.06 96 GLU A N 1
ATOM 773 C CA . GLU A 1 96 ? -1.691 11.248 18.070 1.00 86.06 96 GLU A CA 1
ATOM 774 C C . GLU A 1 96 ? -1.006 11.725 16.772 1.00 86.06 96 GLU A C 1
ATOM 776 O O . GLU A 1 96 ? -0.133 12.591 16.803 1.00 86.06 96 GLU A O 1
ATOM 781 N N . ARG A 1 97 ? -1.407 11.189 15.608 1.00 86.75 97 ARG A N 1
ATOM 782 C CA . ARG A 1 97 ? -0.813 11.457 14.284 1.00 86.75 97 ARG A CA 1
ATOM 783 C C . ARG A 1 97 ? -1.761 12.194 13.337 1.00 86.75 97 ARG A C 1
ATOM 785 O O . ARG A 1 97 ? -1.641 12.075 12.114 1.00 86.75 97 ARG A O 1
ATOM 792 N N . LEU A 1 98 ? -2.685 13.000 13.865 1.00 84.88 98 LEU A N 1
ATOM 793 C CA . LEU A 1 98 ? -3.641 13.772 13.053 1.00 84.88 98 LEU A CA 1
ATOM 794 C C . LEU A 1 98 ? -2.958 14.630 11.980 1.00 84.88 98 LEU A C 1
ATOM 796 O O . LEU A 1 98 ? -3.450 14.703 10.857 1.00 84.88 98 LEU A O 1
ATOM 800 N N . ALA A 1 99 ? -1.804 15.229 12.289 1.00 86.06 99 ALA A N 1
ATOM 801 C CA . ALA A 1 99 ? -1.056 16.060 11.343 1.00 86.06 99 ALA A CA 1
ATOM 802 C C . ALA A 1 99 ? -0.622 15.302 10.074 1.00 86.06 99 ALA A C 1
ATOM 804 O O . ALA A 1 99 ? -0.581 15.896 8.998 1.00 86.06 99 ALA A O 1
ATOM 805 N N . LEU A 1 100 ? -0.328 14.000 10.188 1.00 86.25 100 LEU A N 1
ATOM 806 C CA . LEU A 1 100 ? -0.014 13.147 9.041 1.00 86.25 100 LEU A CA 1
ATOM 807 C C . LEU A 1 100 ? -1.279 12.902 8.209 1.00 86.25 100 LEU A C 1
ATOM 809 O O . LEU A 1 100 ? -1.295 13.146 7.009 1.00 86.25 100 LEU A O 1
ATOM 813 N N . SER A 1 101 ? -2.373 12.541 8.876 1.00 84.19 101 SER A N 1
ATOM 814 C CA . SER A 1 101 ? -3.660 12.217 8.244 1.00 84.19 101 SER A CA 1
ATOM 815 C C . SER A 1 101 ? -4.378 13.408 7.595 1.00 84.19 101 SER A C 1
ATOM 817 O O . SER A 1 101 ? -5.385 13.227 6.914 1.00 84.19 101 SER A O 1
ATOM 819 N N . LYS A 1 102 ? -3.930 14.643 7.847 1.00 84.44 102 LYS A N 1
ATOM 820 C CA . LYS A 1 102 ? -4.411 15.850 7.152 1.00 84.44 102 LYS A CA 1
ATOM 821 C C . LYS A 1 102 ? -3.787 16.015 5.763 1.00 84.44 102 LYS A C 1
ATOM 823 O O . LYS A 1 102 ? -4.296 16.793 4.969 1.00 84.44 102 LYS A O 1
ATOM 828 N N . LYS A 1 103 ? -2.703 15.291 5.474 1.00 87.25 103 LYS A N 1
ATOM 829 C CA . LYS A 1 103 ? -1.974 15.329 4.199 1.00 87.25 103 LYS A CA 1
ATOM 830 C C . LYS A 1 103 ? -2.274 14.112 3.314 1.00 87.25 103 LYS A C 1
ATOM 832 O O . LYS A 1 103 ? -1.424 13.713 2.527 1.00 87.25 103 LYS A O 1
ATOM 837 N N . TRP A 1 104 ? -3.450 13.505 3.480 1.00 79.19 104 TRP A N 1
ATOM 838 C CA . TRP A 1 104 ? -3.945 12.480 2.560 1.00 79.19 104 TRP A CA 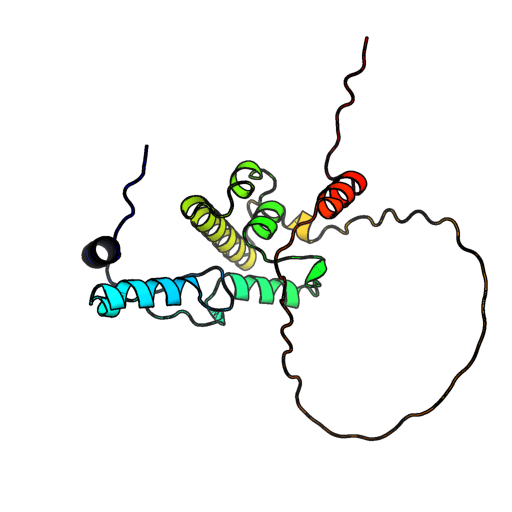1
ATOM 839 C C . TRP A 1 104 ? -3.936 12.994 1.110 1.00 79.19 104 TRP A C 1
ATOM 841 O O . TRP A 1 104 ? -4.095 14.198 0.894 1.00 79.19 104 TRP A O 1
ATOM 851 N N . HIS A 1 105 ? -3.705 12.097 0.149 1.00 83.56 105 HIS A N 1
ATOM 852 C CA . HIS A 1 105 ? -3.405 12.386 -1.265 1.00 83.56 105 HIS A CA 1
ATOM 853 C C . HIS A 1 105 ? -1.972 12.846 -1.573 1.00 83.56 105 HIS A C 1
ATOM 855 O O . HIS A 1 105 ? -1.629 13.017 -2.745 1.00 83.56 105 HIS A O 1
ATOM 861 N N . ASP A 1 106 ? -1.101 13.001 -0.569 1.00 89.06 106 ASP A N 1
ATOM 862 C CA . ASP A 1 106 ? 0.342 12.944 -0.810 1.00 89.06 106 ASP A CA 1
ATOM 863 C C . ASP A 1 106 ? 0.780 11.466 -0.875 1.00 89.06 106 ASP A C 1
ATOM 865 O O . ASP A 1 106 ? 0.617 10.749 0.117 1.00 89.06 106 ASP A O 1
ATOM 869 N N . PRO A 1 107 ? 1.369 10.982 -1.990 1.00 86.75 107 PRO A N 1
ATOM 870 C CA . PRO A 1 107 ? 1.684 9.560 -2.145 1.00 86.75 107 PRO A CA 1
ATOM 871 C C . PRO A 1 107 ? 2.611 9.009 -1.055 1.00 86.75 107 PRO A C 1
ATOM 873 O O . PRO A 1 107 ? 2.478 7.858 -0.641 1.00 86.75 107 PRO A O 1
ATOM 876 N N . GLY A 1 108 ? 3.555 9.820 -0.562 1.00 89.19 108 GLY A N 1
ATOM 877 C CA . GLY A 1 108 ? 4.462 9.410 0.510 1.00 89.19 108 GLY A CA 1
ATOM 878 C C . GLY A 1 108 ? 3.734 9.260 1.845 1.00 89.19 108 GLY A C 1
ATOM 879 O O . GLY A 1 108 ? 3.989 8.311 2.596 1.00 89.19 108 GLY A O 1
ATOM 880 N N . VAL A 1 109 ? 2.802 10.168 2.129 1.00 91.94 109 VAL A N 1
ATOM 881 C CA . VAL A 1 109 ? 1.922 10.105 3.299 1.00 91.94 109 VAL A CA 1
ATOM 882 C C . VAL A 1 109 ? 0.978 8.907 3.212 1.00 91.94 109 VAL A C 1
ATOM 884 O O . VAL A 1 109 ? 0.895 8.152 4.180 1.00 91.94 109 VAL A O 1
ATOM 887 N N . ASP A 1 110 ? 0.341 8.671 2.067 1.00 91.69 110 ASP A N 1
ATOM 888 C CA . ASP A 1 110 ? -0.600 7.562 1.874 1.00 91.69 110 ASP A CA 1
ATOM 889 C C . ASP A 1 110 ? 0.092 6.197 2.021 1.00 91.69 110 ASP A C 1
ATOM 891 O O . ASP A 1 110 ? -0.385 5.328 2.760 1.00 91.69 110 ASP A O 1
ATOM 895 N N . VAL A 1 111 ? 1.285 6.024 1.437 1.00 91.75 111 VAL A N 1
ATOM 896 C CA . VAL A 1 111 ? 2.110 4.820 1.650 1.00 91.75 111 VAL A CA 1
ATOM 897 C C . VAL A 1 111 ? 2.477 4.666 3.128 1.00 91.75 111 VAL A C 1
ATOM 899 O O . VAL A 1 111 ? 2.379 3.572 3.688 1.00 91.75 111 VAL A O 1
ATOM 902 N N . THR A 1 112 ? 2.850 5.759 3.797 1.00 94.06 112 THR A N 1
ATOM 903 C CA . THR A 1 112 ? 3.213 5.736 5.220 1.00 94.06 112 THR A CA 1
ATOM 904 C C . THR A 1 112 ? 2.033 5.322 6.105 1.00 94.06 112 THR A C 1
ATOM 906 O O . THR A 1 112 ? 2.204 4.487 6.998 1.00 94.06 112 THR A O 1
ATOM 909 N N . MET A 1 113 ? 0.840 5.873 5.867 1.00 93.19 113 MET A N 1
ATOM 910 C CA . MET A 1 113 ? -0.380 5.503 6.591 1.00 93.19 113 MET A CA 1
ATOM 911 C C . MET A 1 113 ? -0.741 4.037 6.338 1.00 93.19 113 MET A C 1
ATOM 913 O O . MET A 1 113 ? -0.998 3.297 7.289 1.00 93.19 113 MET A O 1
ATOM 917 N N . THR A 1 114 ? -0.661 3.589 5.082 1.00 93.56 114 THR A N 1
ATOM 918 C CA . THR A 1 114 ? -0.914 2.194 4.689 1.00 93.56 114 THR A CA 1
ATOM 919 C C . THR A 1 114 ? 0.011 1.232 5.436 1.00 93.56 114 THR A C 1
ATOM 921 O O . THR A 1 114 ? -0.450 0.260 6.036 1.00 93.56 114 THR A O 1
ATOM 924 N N . MET A 1 115 ? 1.314 1.529 5.499 1.00 93.19 115 MET A N 1
ATOM 925 C CA . MET A 1 115 ? 2.279 0.720 6.253 1.00 93.19 115 MET A CA 1
ATOM 926 C C . MET A 1 115 ? 1.961 0.660 7.755 1.00 93.19 115 MET A C 1
ATOM 928 O O . MET A 1 115 ? 2.087 -0.403 8.370 1.00 93.19 115 MET A O 1
ATOM 932 N N . GLN A 1 116 ? 1.545 1.777 8.361 1.00 92.62 116 GLN A N 1
ATOM 933 C CA . GLN A 1 116 ? 1.178 1.823 9.782 1.00 92.62 116 GLN A CA 1
ATOM 934 C C . GLN A 1 116 ? -0.079 0.997 10.071 1.00 92.62 116 GLN A C 1
ATOM 936 O O . GLN A 1 116 ? -0.104 0.242 11.045 1.00 92.62 116 GLN A O 1
ATOM 941 N N . ILE A 1 117 ? -1.081 1.072 9.196 1.00 92.00 117 ILE A N 1
ATOM 942 C CA . ILE A 1 117 ? -2.317 0.293 9.299 1.00 92.00 117 ILE A CA 1
ATOM 943 C C . ILE A 1 117 ? -2.051 -1.210 9.119 1.00 92.00 117 ILE A C 1
ATOM 945 O O . ILE A 1 117 ? -2.540 -2.018 9.910 1.00 92.00 117 ILE A O 1
ATOM 949 N N . ILE A 1 118 ? -1.222 -1.607 8.146 1.00 92.06 118 ILE A N 1
ATOM 950 C CA . ILE A 1 118 ? -0.795 -3.008 7.972 1.00 92.06 118 ILE A CA 1
ATOM 951 C C . ILE A 1 118 ? -0.091 -3.516 9.235 1.00 92.06 118 ILE A C 1
ATOM 953 O O . ILE A 1 118 ? -0.357 -4.621 9.712 1.00 92.06 118 ILE A O 1
ATOM 957 N N . LYS A 1 119 ? 0.800 -2.704 9.813 1.00 90.69 119 LYS A N 1
ATOM 958 C CA . LYS A 1 119 ? 1.482 -3.061 11.059 1.00 90.69 119 LYS A CA 1
ATOM 959 C C . LYS A 1 119 ? 0.485 -3.240 12.208 1.00 90.69 119 LYS A C 1
ATOM 961 O O . LYS A 1 119 ? 0.587 -4.231 12.927 1.00 90.69 119 LYS A O 1
ATOM 966 N N . ALA A 1 120 ? -0.485 -2.336 12.354 1.00 87.62 120 ALA A N 1
ATOM 967 C CA . ALA A 1 120 ? -1.533 -2.446 13.369 1.00 87.62 120 ALA A CA 1
ATOM 968 C C . ALA A 1 120 ? -2.363 -3.728 13.210 1.00 87.62 120 ALA A C 1
ATOM 970 O O . ALA A 1 120 ? -2.614 -4.413 14.201 1.00 87.62 120 ALA A O 1
ATOM 971 N N . TYR A 1 121 ? -2.712 -4.103 11.976 1.00 87.50 121 TYR A N 1
ATOM 972 C CA . TYR A 1 121 ? -3.400 -5.362 11.681 1.00 87.50 121 TYR A CA 1
ATOM 973 C C . TYR A 1 121 ? -2.607 -6.583 12.180 1.00 87.50 121 TYR A C 1
ATOM 975 O O . TYR A 1 121 ? -3.130 -7.447 12.892 1.00 87.50 121 TYR A O 1
ATOM 983 N N . PHE A 1 122 ? -1.310 -6.651 11.866 1.00 87.19 122 PHE A N 1
ATOM 984 C CA . PHE A 1 122 ? -0.469 -7.766 12.309 1.00 87.19 122 PHE A CA 1
ATOM 985 C C . PHE A 1 122 ? -0.192 -7.769 13.814 1.00 87.19 122 PHE A C 1
ATOM 987 O O . PHE A 1 122 ? -0.089 -8.838 14.417 1.00 87.19 122 PHE A O 1
ATOM 994 N N . ASP A 1 123 ? -0.070 -6.597 14.434 1.00 82.81 123 ASP A N 1
ATOM 995 C CA . ASP A 1 123 ? 0.066 -6.499 15.885 1.00 82.81 123 ASP A CA 1
ATOM 996 C C . ASP A 1 123 ? -1.223 -6.999 16.569 1.00 82.81 123 ASP A C 1
ATOM 998 O O . ASP A 1 123 ? -1.143 -7.824 17.484 1.00 82.81 123 ASP A O 1
ATOM 1002 N N . ARG A 1 124 ? -2.407 -6.642 16.047 1.00 74.75 124 ARG A N 1
ATOM 1003 C CA . ARG A 1 124 ? -3.709 -7.113 16.554 1.00 74.75 124 ARG A CA 1
ATOM 1004 C C . ARG A 1 124 ? -3.873 -8.624 16.473 1.00 74.75 124 ARG A C 1
ATOM 1006 O O . ARG A 1 124 ? -4.266 -9.253 17.456 1.00 74.75 124 ARG A O 1
ATOM 1013 N N . THR A 1 125 ? -3.595 -9.199 15.304 1.00 73.88 125 THR A N 1
ATOM 1014 C CA . THR A 1 125 ? -3.736 -10.645 15.047 1.00 73.88 125 THR A CA 1
ATOM 1015 C C . THR A 1 125 ? -2.781 -11.478 15.899 1.00 73.88 125 THR A C 1
ATOM 1017 O O . THR A 1 125 ? -3.104 -12.602 16.271 1.00 73.88 125 THR A O 1
ATOM 1020 N N . LYS A 1 126 ? -1.634 -10.912 16.291 1.00 77.31 126 LYS A N 1
ATOM 1021 C CA . LYS A 1 126 ? -0.673 -11.532 17.218 1.00 77.31 126 LYS A CA 1
ATOM 1022 C C . LYS A 1 126 ? -0.971 -11.252 18.696 1.00 77.31 126 LYS A C 1
ATOM 1024 O O . LYS A 1 126 ? -0.121 -11.552 19.531 1.00 77.31 126 LYS A O 1
ATOM 1029 N N . MET A 1 127 ? -2.125 -10.657 19.016 1.00 68.12 127 MET A N 1
ATOM 1030 C CA . MET A 1 127 ? -2.501 -10.201 20.364 1.00 68.12 127 MET A CA 1
ATOM 1031 C C . MET A 1 127 ? -1.445 -9.293 21.020 1.00 68.12 127 MET A C 1
ATOM 1033 O O . MET A 1 127 ? -1.279 -9.284 22.238 1.00 68.12 127 MET A O 1
ATOM 1037 N N . ARG A 1 128 ? -0.693 -8.538 20.215 1.00 65.44 128 ARG A N 1
ATOM 1038 C CA . ARG A 1 128 ? 0.252 -7.533 20.706 1.00 65.44 128 ARG A CA 1
ATOM 1039 C C . ARG A 1 128 ? -0.499 -6.231 20.953 1.00 65.44 128 ARG A C 1
ATOM 1041 O O . ARG A 1 128 ? -1.518 -5.969 20.316 1.00 65.44 128 ARG A O 1
ATOM 1048 N N . ALA A 1 129 ? 0.026 -5.408 21.859 1.00 55.38 129 ALA A N 1
ATOM 1049 C CA . ALA A 1 129 ? -0.479 -4.055 22.044 1.00 55.38 129 ALA A CA 1
ATOM 1050 C C . ALA A 1 129 ? -0.402 -3.315 20.703 1.00 55.38 129 ALA A C 1
ATOM 1052 O O . ALA A 1 129 ? 0.682 -3.171 20.129 1.00 55.38 129 ALA A O 1
ATOM 1053 N N . ILE A 1 130 ? -1.550 -2.885 20.185 1.00 58.59 130 ILE A N 1
ATOM 1054 C CA . ILE A 1 130 ? -1.568 -2.007 19.022 1.00 58.59 130 ILE A CA 1
ATOM 1055 C C . ILE A 1 130 ? -1.058 -0.650 19.518 1.00 58.59 130 ILE A C 1
ATOM 1057 O O . ILE A 1 130 ? -1.538 -0.178 20.546 1.00 58.59 130 ILE A O 1
ATOM 1061 N N . PRO A 1 131 ? -0.118 0.012 18.819 1.00 50.25 131 PRO A N 1
ATOM 1062 C CA . PRO A 1 131 ? 0.351 1.358 19.179 1.00 50.25 131 PRO A CA 1
ATOM 1063 C C . PRO A 1 131 ? -0.733 2.448 19.128 1.00 50.25 131 PRO A C 1
ATOM 1065 O O . PRO A 1 131 ? -0.436 3.621 19.303 1.00 50.25 131 PRO A O 1
ATOM 1068 N N . GLY A 1 132 ? -1.965 2.049 18.846 1.00 51.72 132 GLY A N 1
ATOM 1069 C CA . GLY A 1 132 ? -3.128 2.864 18.611 1.00 51.72 132 GLY A CA 1
ATOM 1070 C C . GLY A 1 132 ? -4.253 2.461 19.546 1.00 51.72 132 GLY A C 1
ATOM 1071 O O . GLY A 1 132 ? -4.326 1.312 19.994 1.00 51.72 132 GLY A O 1
ATOM 1072 N N . LYS A 1 133 ? -5.143 3.406 19.839 1.00 56.03 133 LYS A N 1
ATOM 1073 C CA . LYS A 1 133 ? -6.266 3.177 20.744 1.00 56.03 133 LYS A CA 1
ATOM 1074 C C . LYS A 1 133 ? -7.370 2.404 20.025 1.00 56.03 133 LYS A C 1
ATOM 1076 O O . LYS A 1 133 ? -8.428 2.949 19.743 1.00 56.03 133 LYS A O 1
ATOM 1081 N N . ILE A 1 134 ? -7.155 1.122 19.736 1.00 51.34 134 ILE A N 1
ATOM 1082 C CA . ILE A 1 134 ? -8.243 0.282 19.217 1.00 51.34 134 ILE A CA 1
ATOM 1083 C C . ILE A 1 134 ? -9.431 0.252 20.191 1.00 51.34 134 ILE A C 1
ATOM 1085 O O . ILE A 1 134 ? -10.560 0.060 19.776 1.00 51.34 134 ILE A O 1
ATOM 1089 N N . ASP A 1 135 ? -9.204 0.543 21.472 1.00 48.22 135 ASP A N 1
ATOM 1090 C CA . ASP A 1 135 ? -10.258 0.697 22.474 1.00 48.22 135 ASP A CA 1
ATOM 1091 C C . AS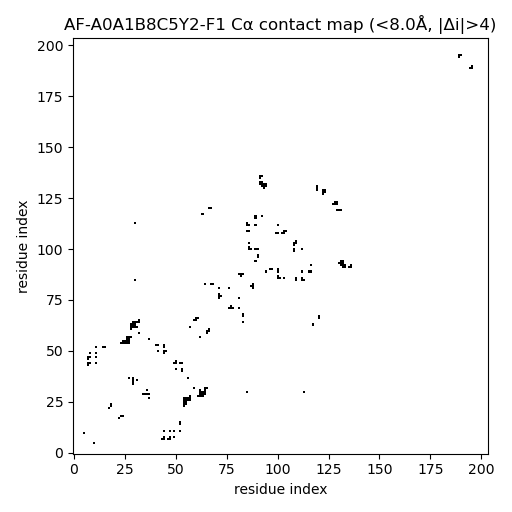P A 1 135 ? -11.200 1.887 22.183 1.00 48.22 135 ASP A C 1
ATOM 1093 O O . ASP A 1 135 ? -12.349 1.861 22.611 1.00 48.22 135 ASP A O 1
ATOM 1097 N N . TYR A 1 136 ? -10.782 2.887 21.389 1.00 48.97 136 TYR A N 1
ATOM 1098 C CA . TYR A 1 136 ? -11.683 3.920 20.839 1.00 48.97 136 TYR A CA 1
ATOM 1099 C C . TYR A 1 136 ? -12.532 3.386 19.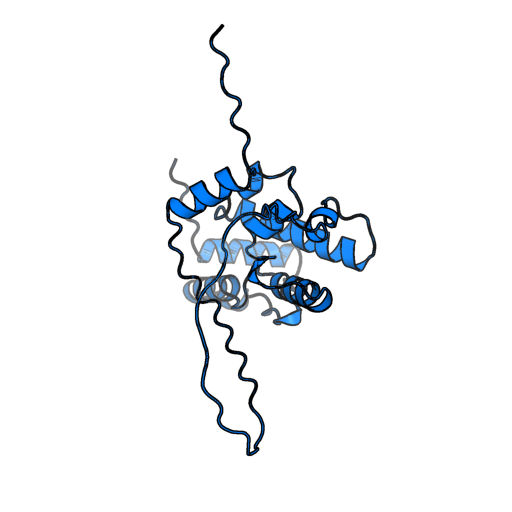679 1.00 48.97 136 TYR A C 1
ATOM 1101 O O . TYR A 1 136 ? -13.642 3.858 19.477 1.00 48.97 136 TYR A O 1
ATOM 1109 N N . TYR A 1 137 ? -12.045 2.372 18.959 1.00 46.69 137 TYR A N 1
ATOM 1110 C CA . TYR A 1 137 ? -12.813 1.624 17.954 1.00 46.69 137 TYR A CA 1
ATOM 1111 C C . TYR A 1 137 ? -13.939 0.790 18.597 1.00 46.69 137 TYR A C 1
ATOM 1113 O O . TYR A 1 137 ? -14.897 0.423 17.932 1.00 46.69 137 TYR A O 1
ATOM 1121 N N . PHE A 1 138 ? -13.813 0.475 19.890 1.00 45.81 138 PHE A N 1
ATOM 1122 C CA . PHE A 1 138 ? -14.766 -0.332 20.660 1.00 45.81 138 PHE A CA 1
ATOM 1123 C C . PHE A 1 138 ? -15.552 0.465 21.708 1.00 45.81 138 PHE A C 1
ATOM 1125 O O . PHE A 1 138 ? -16.406 -0.100 22.389 1.00 45.81 138 PHE A O 1
ATOM 1132 N N . SER A 1 139 ? -15.262 1.756 21.873 1.00 44.75 139 SER A N 1
ATOM 1133 C CA . SER A 1 139 ? -16.008 2.610 22.793 1.00 44.75 139 SER A CA 1
ATOM 1134 C C . SER A 1 139 ? -17.361 2.963 22.170 1.00 44.75 139 SER A C 1
ATOM 1136 O O . SER A 1 139 ? -17.380 3.450 21.039 1.00 44.75 139 SER A O 1
ATOM 1138 N N . PRO A 1 140 ? -18.486 2.764 22.880 1.00 40.12 140 PRO A N 1
ATOM 1139 C CA . PRO A 1 140 ? -19.755 3.344 22.471 1.00 40.12 140 PRO A CA 1
ATOM 1140 C C . PRO A 1 140 ? -19.561 4.854 22.331 1.00 40.12 140 PRO A C 1
ATOM 1142 O O . PRO A 1 140 ? -19.132 5.509 23.286 1.00 40.12 140 PRO A O 1
ATOM 1145 N N . GLN A 1 141 ? -19.852 5.413 21.158 1.00 46.72 141 GLN A N 1
ATOM 1146 C CA . GLN A 1 141 ? -20.097 6.847 21.089 1.00 46.72 141 GLN A CA 1
ATOM 1147 C C . GLN A 1 141 ? -21.349 7.085 21.929 1.00 46.72 141 GLN A C 1
ATOM 1149 O O . GLN A 1 141 ? -22.379 6.450 21.700 1.00 46.72 141 GLN A O 1
ATOM 1154 N N . LYS A 1 142 ? -21.232 7.903 22.979 1.00 37.72 142 LYS A N 1
ATOM 1155 C CA . LYS A 1 142 ? -22.409 8.339 23.720 1.00 37.72 142 LYS A CA 1
ATOM 1156 C C . LYS A 1 142 ? -23.282 9.099 22.730 1.00 37.72 142 LYS A C 1
ATOM 1158 O O . LYS A 1 142 ? -22.920 10.190 22.305 1.00 37.72 142 LYS A O 1
ATOM 1163 N N . ASN A 1 143 ? -24.393 8.487 22.347 1.00 37.31 143 ASN A N 1
ATOM 1164 C CA . ASN A 1 143 ? -25.540 9.229 21.872 1.00 37.31 143 ASN A CA 1
ATOM 1165 C C . ASN A 1 143 ? -26.047 9.998 23.090 1.00 37.31 143 ASN A C 1
ATOM 1167 O O . ASN A 1 143 ? -26.828 9.459 23.870 1.00 37.31 143 ASN A O 1
ATOM 1171 N N . ASP A 1 144 ? -25.568 11.225 23.275 1.00 37.34 144 ASP A N 1
ATOM 1172 C CA . ASP A 1 144 ? -26.295 12.213 24.066 1.00 37.34 144 ASP A CA 1
ATOM 1173 C C . ASP A 1 144 ? -27.487 12.649 23.197 1.00 37.34 144 ASP A C 1
ATOM 1175 O O . ASP A 1 144 ? -27.507 13.717 22.594 1.00 37.34 144 ASP A O 1
ATOM 1179 N N . VAL A 1 145 ? -28.442 11.733 23.019 1.00 42.41 145 VAL A N 1
ATOM 1180 C CA . VAL A 1 145 ? -29.800 12.103 22.643 1.00 42.41 145 VAL A CA 1
ATOM 1181 C C . VAL A 1 145 ? -30.482 12.302 23.977 1.00 42.41 145 VAL A C 1
ATOM 1183 O O . VAL A 1 145 ? -30.867 11.333 24.632 1.00 42.41 145 VAL A O 1
ATOM 1186 N N . ASP A 1 146 ? -30.511 13.563 24.399 1.00 36.69 146 ASP A N 1
ATOM 1187 C CA . ASP A 1 146 ? -31.397 14.012 25.456 1.00 36.69 146 ASP A CA 1
ATOM 1188 C C . ASP A 1 146 ? -32.802 13.488 25.140 1.00 36.69 146 ASP A C 1
ATOM 1190 O O . ASP A 1 146 ? -33.384 13.752 24.084 1.00 36.69 146 ASP A O 1
ATOM 1194 N N . GLU A 1 147 ? -33.309 12.677 26.064 1.00 44.66 147 GLU A N 1
ATOM 1195 C CA . GLU A 1 147 ? -34.734 12.513 26.266 1.00 44.66 147 GLU A CA 1
ATOM 1196 C C . GLU A 1 147 ? -35.300 13.910 26.523 1.00 44.66 147 GLU A C 1
ATOM 1198 O O . GLU A 1 147 ? -35.062 14.453 27.593 1.00 44.66 147 GLU A O 1
ATOM 1203 N N . GLU A 1 148 ? -35.994 14.503 25.553 1.00 38.62 148 GLU A N 1
ATOM 1204 C CA . GLU A 1 148 ? -37.181 15.331 25.787 1.00 38.62 148 GLU A CA 1
ATOM 1205 C C . GLU A 1 148 ? -37.821 15.759 24.451 1.00 38.62 148 GLU A C 1
ATOM 1207 O O . GLU A 1 148 ? -37.161 16.177 23.502 1.00 38.62 148 GLU A O 1
ATOM 1212 N N . ASP A 1 149 ? -39.148 15.638 24.422 1.00 41.41 149 ASP A N 1
ATOM 1213 C CA . ASP A 1 149 ? -40.098 16.222 23.475 1.00 41.41 149 ASP A CA 1
ATOM 1214 C C . ASP A 1 149 ? -40.192 15.653 22.048 1.00 41.41 149 ASP A C 1
ATOM 1216 O O . ASP A 1 149 ? -39.651 16.191 21.078 1.00 41.41 149 ASP A O 1
ATOM 1220 N N . ARG A 1 150 ? -41.097 14.673 21.891 1.00 37.44 150 ARG A N 1
ATOM 1221 C CA . ARG A 1 150 ? -42.316 14.882 21.082 1.00 37.44 150 ARG A CA 1
ATOM 1222 C C . ARG A 1 150 ? -43.377 13.821 21.366 1.00 37.44 150 ARG A C 1
ATOM 1224 O O . ARG A 1 150 ? -43.306 12.693 20.881 1.00 37.44 150 ARG A O 1
ATOM 1231 N N . ASP A 1 151 ? -44.360 14.256 22.141 1.00 37.94 151 ASP A N 1
ATOM 1232 C CA . ASP A 1 151 ? -45.675 13.650 22.284 1.00 37.94 151 ASP A CA 1
ATOM 1233 C C . ASP A 1 151 ? -46.389 13.466 20.931 1.00 37.94 151 ASP A C 1
ATOM 1235 O O . ASP A 1 151 ? -46.282 14.300 20.030 1.00 37.94 151 ASP A O 1
ATOM 1239 N N . GLU A 1 152 ? -47.109 12.344 20.865 1.00 43.28 152 GLU A N 1
ATOM 1240 C CA . GLU A 1 152 ? -48.473 12.157 20.342 1.00 43.28 152 GLU A CA 1
ATOM 1241 C C . GLU A 1 152 ? -48.854 12.820 19.000 1.00 43.28 152 GLU A C 1
ATOM 1243 O O . GLU A 1 152 ? -49.030 14.031 18.899 1.00 43.28 152 GLU A O 1
ATOM 1248 N N . ASP A 1 153 ? -49.065 11.990 17.964 1.00 39.03 153 ASP A N 1
ATOM 1249 C CA . ASP A 1 153 ? -50.387 11.785 17.326 1.00 39.03 153 ASP A CA 1
ATOM 1250 C C . ASP A 1 153 ? -50.279 11.284 15.867 1.00 39.03 153 ASP A C 1
ATOM 1252 O O . ASP A 1 153 ? -49.840 12.022 14.980 1.00 39.03 153 ASP A O 1
ATOM 1256 N N . ARG A 1 154 ? -50.787 10.060 15.620 1.00 37.50 154 ARG A N 1
ATOM 1257 C CA . ARG A 1 154 ? -51.740 9.655 14.548 1.00 37.50 154 ARG A CA 1
ATOM 1258 C C . ARG A 1 154 ? -51.533 8.234 14.010 1.00 37.50 154 ARG A C 1
ATOM 1260 O O . ARG A 1 154 ? -50.667 7.989 13.178 1.00 37.50 154 ARG A O 1
ATOM 1267 N N . ASP A 1 155 ? -52.414 7.359 14.491 1.00 37.47 155 ASP A N 1
ATOM 1268 C CA . ASP A 1 155 ? -53.427 6.610 13.731 1.00 37.47 155 ASP A CA 1
ATOM 1269 C C . ASP A 1 155 ? -53.012 5.733 12.533 1.00 37.47 155 ASP A C 1
ATOM 1271 O O . ASP A 1 155 ? -52.724 6.214 11.441 1.00 37.47 155 ASP A O 1
ATOM 1275 N N . GLU A 1 156 ? -53.099 4.425 12.803 1.00 41.84 156 GLU A N 1
ATOM 1276 C CA . GLU A 1 156 ? -53.977 3.416 12.173 1.00 41.84 156 GLU A CA 1
ATOM 1277 C C . GLU A 1 156 ? -53.937 3.139 10.649 1.00 41.84 156 GLU A C 1
ATOM 1279 O O . GLU A 1 156 ? -54.049 4.013 9.794 1.00 41.84 156 GLU A O 1
ATOM 1284 N N . ASP A 1 157 ? -53.937 1.822 10.383 1.00 38.19 157 ASP A N 1
ATOM 1285 C CA . ASP A 1 157 ? -54.365 1.086 9.184 1.00 38.19 157 ASP A CA 1
ATOM 1286 C C . ASP A 1 157 ? -53.405 0.976 7.983 1.00 38.19 157 ASP A C 1
ATOM 1288 O O . ASP A 1 157 ? -53.335 1.860 7.130 1.00 38.19 157 ASP A O 1
ATOM 1292 N N . ARG A 1 158 ? -52.804 -0.214 7.789 1.00 39.31 158 ARG A N 1
ATOM 1293 C CA . ARG A 1 158 ? -53.416 -1.269 6.947 1.00 39.31 158 ARG A CA 1
ATOM 1294 C C . ARG A 1 158 ? -52.583 -2.558 6.880 1.00 39.31 158 ARG A C 1
ATOM 1296 O O . ARG A 1 158 ? -51.395 -2.525 6.572 1.00 39.31 158 ARG A O 1
ATOM 1303 N N . ASP A 1 159 ? -53.278 -3.664 7.120 1.00 40.84 159 ASP A N 1
ATOM 1304 C CA . ASP A 1 159 ? -52.894 -5.055 6.863 1.00 40.84 159 ASP A CA 1
ATOM 1305 C C . ASP A 1 159 ? -52.710 -5.381 5.364 1.00 40.84 159 ASP A C 1
ATOM 1307 O O . ASP A 1 159 ? -53.108 -4.586 4.510 1.00 40.84 159 ASP A O 1
ATOM 1311 N N . GLU A 1 160 ? -52.229 -6.614 5.116 1.00 37.59 160 GLU A N 1
ATOM 1312 C CA . GLU A 1 160 ? -52.183 -7.430 3.875 1.00 37.59 160 GLU A CA 1
ATOM 1313 C C . GLU A 1 160 ? -50.753 -7.611 3.322 1.00 37.59 160 GLU A C 1
ATOM 1315 O O . GLU A 1 160 ? -50.036 -6.644 3.104 1.00 37.59 160 GLU A O 1
ATOM 1320 N N . ASP A 1 161 ? -50.235 -8.798 3.010 1.00 36.16 161 ASP A N 1
ATOM 1321 C CA . ASP A 1 161 ? -50.650 -10.195 3.175 1.00 36.16 161 ASP A CA 1
ATOM 1322 C C . ASP A 1 161 ? -49.377 -11.032 2.903 1.00 36.16 161 ASP A C 1
ATOM 1324 O O . ASP A 1 161 ? -48.522 -10.619 2.111 1.00 36.16 161 ASP A O 1
ATOM 1328 N N . TRP A 1 162 ? -49.213 -12.166 3.579 1.00 49.12 162 TRP A N 1
ATOM 1329 C CA . TRP A 1 162 ? -48.101 -13.099 3.361 1.00 49.12 162 TRP A CA 1
ATOM 1330 C C . TRP A 1 162 ? -48.461 -14.074 2.230 1.00 49.12 162 TRP A C 1
ATOM 1332 O O . TRP A 1 162 ? -49.558 -14.620 2.252 1.00 49.12 162 TRP A O 1
ATOM 1342 N N . ASP A 1 163 ? -47.557 -14.305 1.268 1.00 41.94 163 ASP A N 1
ATOM 1343 C CA . ASP A 1 163 ? -46.977 -15.636 0.982 1.00 41.94 163 ASP A CA 1
ATOM 1344 C C . ASP A 1 163 ? -46.262 -15.732 -0.388 1.00 41.94 163 ASP A C 1
ATOM 1346 O O . ASP A 1 163 ? -46.614 -15.062 -1.359 1.00 41.94 163 ASP A O 1
ATOM 1350 N N . GLU A 1 164 ? -45.312 -16.678 -0.417 1.00 37.59 164 GLU A N 1
ATOM 1351 C CA . GLU A 1 164 ? -44.841 -17.499 -1.552 1.00 37.59 164 GLU A CA 1
ATOM 1352 C C . GLU A 1 164 ? -43.442 -17.201 -2.156 1.00 37.59 164 GLU A C 1
ATOM 1354 O O . GLU A 1 164 ? -43.271 -16.476 -3.131 1.00 37.59 164 GLU A O 1
ATOM 1359 N N . ASP A 1 165 ? -42.446 -17.828 -1.511 1.00 41.44 165 ASP A N 1
ATOM 1360 C CA . ASP A 1 165 ? -41.438 -18.761 -2.050 1.00 41.44 165 ASP A CA 1
ATOM 1361 C C . ASP A 1 165 ? -40.579 -18.410 -3.286 1.00 41.44 165 ASP A C 1
ATOM 1363 O O . ASP A 1 165 ? -41.074 -18.233 -4.398 1.00 41.44 165 ASP A O 1
ATOM 1367 N N . GLY A 1 166 ? -39.253 -18.565 -3.123 1.00 33.75 166 GLY A N 1
ATOM 1368 C CA . GLY A 1 166 ? -38.387 -19.079 -4.195 1.00 33.75 166 GLY A CA 1
ATOM 1369 C C . GLY A 1 166 ? -37.051 -18.368 -4.417 1.00 33.75 166 GLY A C 1
ATOM 1370 O O . GLY A 1 166 ? -36.945 -17.558 -5.325 1.00 33.75 166 GLY A O 1
ATOM 1371 N N . ASP A 1 167 ? -36.056 -18.773 -3.624 1.00 37.62 167 ASP A N 1
ATOM 1372 C CA . ASP A 1 167 ? -34.650 -19.033 -3.978 1.00 37.62 167 ASP A CA 1
ATOM 1373 C C . ASP A 1 167 ? -33.760 -17.979 -4.679 1.00 37.62 167 ASP A C 1
ATOM 1375 O O . ASP A 1 167 ? -34.001 -17.540 -5.797 1.00 37.62 167 ASP A O 1
ATOM 1379 N N . GLU A 1 168 ? -32.619 -17.760 -4.009 1.00 46.22 168 GLU A N 1
ATOM 1380 C CA . GLU A 1 168 ? -31.262 -17.600 -4.561 1.00 46.22 168 GLU A CA 1
ATOM 1381 C C . GLU A 1 168 ? -31.029 -16.470 -5.575 1.00 46.22 168 GLU A C 1
ATOM 1383 O O . GLU A 1 168 ? -31.155 -16.653 -6.777 1.00 46.22 168 GLU A O 1
ATOM 1388 N N . ASP A 1 169 ? -30.582 -15.321 -5.058 1.00 37.34 169 ASP A N 1
ATOM 1389 C CA . ASP A 1 169 ? -29.306 -14.693 -5.435 1.00 37.34 169 ASP A CA 1
ATOM 1390 C C . ASP A 1 169 ? -29.073 -13.493 -4.492 1.00 37.34 169 ASP A C 1
ATOM 1392 O O . ASP A 1 169 ? -29.625 -12.409 -4.684 1.00 37.34 169 ASP A O 1
ATOM 1396 N N . ASP A 1 170 ? -28.266 -13.687 -3.437 1.00 43.12 170 ASP A N 1
ATOM 1397 C CA . ASP A 1 170 ? -27.655 -12.577 -2.686 1.00 43.12 170 ASP A CA 1
ATOM 1398 C C . ASP A 1 170 ? -26.594 -11.945 -3.602 1.00 43.12 170 ASP A C 1
ATOM 1400 O O . ASP A 1 170 ? -25.386 -12.167 -3.475 1.00 43.12 170 ASP A O 1
ATOM 1404 N N . ASP A 1 171 ? -27.071 -11.197 -4.594 1.00 41.69 171 ASP A N 1
ATOM 1405 C CA . ASP A 1 171 ? -26.257 -10.273 -5.359 1.00 41.69 171 ASP A CA 1
ATOM 1406 C C . ASP A 1 171 ? -25.751 -9.211 -4.378 1.00 41.69 171 ASP A C 1
ATOM 1408 O O . ASP A 1 171 ? -26.497 -8.348 -3.907 1.00 41.69 171 ASP A O 1
ATOM 1412 N N . ASP A 1 172 ? -24.457 -9.320 -4.058 1.00 44.75 172 ASP A N 1
ATOM 1413 C CA . ASP A 1 172 ? -23.626 -8.336 -3.371 1.00 44.75 172 ASP A CA 1
ATOM 1414 C C . ASP A 1 172 ? -23.741 -6.977 -4.085 1.00 44.75 172 ASP A C 1
ATOM 1416 O O . ASP A 1 172 ? -22.868 -6.566 -4.859 1.00 44.75 172 ASP A O 1
ATOM 1420 N N . ASN A 1 173 ? -24.821 -6.247 -3.815 1.00 36.97 173 ASN A N 1
ATOM 1421 C CA . ASN A 1 173 ? -24.993 -4.878 -4.258 1.00 36.97 173 ASN A CA 1
ATOM 1422 C C . ASN A 1 173 ? -24.149 -3.992 -3.338 1.00 36.97 173 ASN A C 1
ATOM 1424 O O . ASN A 1 173 ? -24.615 -3.392 -2.368 1.00 36.97 173 ASN A O 1
ATOM 1428 N N . PHE A 1 174 ? -22.847 -4.006 -3.613 1.00 44.03 174 PHE A N 1
ATOM 1429 C CA . PHE A 1 174 ? -21.841 -3.159 -3.000 1.00 44.03 174 PHE A CA 1
ATOM 1430 C C . PHE A 1 174 ? -22.043 -1.729 -3.514 1.00 44.03 174 PHE A C 1
ATOM 1432 O O . PHE A 1 174 ? -21.307 -1.248 -4.376 1.00 44.03 174 PHE A O 1
ATOM 1439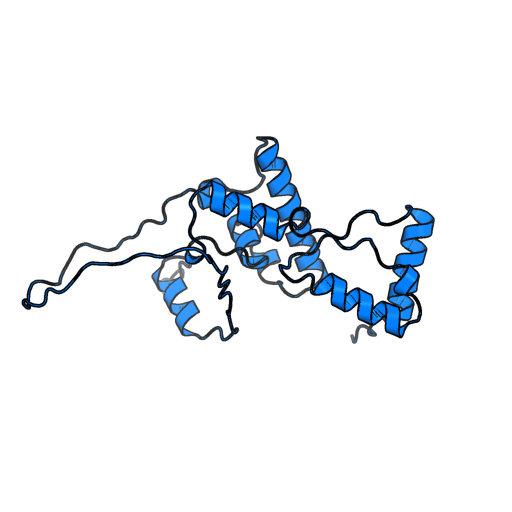 N N . ASP A 1 175 ? -23.084 -1.065 -3.016 1.00 37.78 175 ASP A N 1
ATOM 1440 C CA . ASP A 1 175 ? -23.339 0.346 -3.287 1.00 37.78 175 ASP A CA 1
ATOM 1441 C C . ASP A 1 175 ? -22.429 1.215 -2.406 1.00 37.78 175 ASP A C 1
ATOM 1443 O O . ASP A 1 175 ? -22.856 1.886 -1.473 1.00 37.78 175 ASP A O 1
ATOM 1447 N N . ASP A 1 176 ? -21.130 1.175 -2.706 1.00 45.09 176 ASP A N 1
ATOM 1448 C CA . ASP A 1 176 ? -20.157 2.170 -2.246 1.00 45.09 176 ASP A CA 1
ATOM 1449 C C . ASP A 1 176 ? -20.050 3.296 -3.293 1.00 45.09 176 ASP A C 1
ATOM 1451 O O . ASP A 1 176 ? -18.958 3.747 -3.661 1.00 45.09 176 ASP A O 1
ATOM 1455 N N . ASN A 1 177 ? -21.190 3.785 -3.794 1.00 38.09 177 ASN A N 1
ATOM 1456 C CA . ASN A 1 177 ? -21.240 5.004 -4.592 1.00 38.09 177 ASN A CA 1
ATOM 1457 C C . ASN A 1 177 ? -21.100 6.245 -3.691 1.00 38.09 177 ASN A C 1
ATOM 1459 O O . ASN A 1 177 ? -21.994 7.086 -3.607 1.00 38.09 177 ASN A O 1
ATOM 1463 N N . PHE A 1 178 ? -19.953 6.393 -3.020 1.00 38.84 178 PHE A N 1
ATOM 1464 C CA . PHE A 1 178 ? -19.580 7.675 -2.425 1.00 38.84 178 PHE A CA 1
ATOM 1465 C C . PHE A 1 178 ? -18.991 8.572 -3.517 1.00 38.84 178 PHE A C 1
ATOM 1467 O O . PHE A 1 178 ? -17.779 8.642 -3.737 1.00 38.84 178 PHE A O 1
ATOM 1474 N N . ASN A 1 179 ? -19.893 9.239 -4.234 1.00 34.91 179 ASN A N 1
ATOM 1475 C CA . ASN A 1 179 ? -19.566 10.361 -5.095 1.00 34.91 179 ASN A CA 1
ATOM 1476 C C . ASN A 1 179 ? -19.158 11.536 -4.195 1.00 34.91 179 ASN A C 1
ATOM 1478 O O . ASN A 1 179 ? -19.988 12.099 -3.488 1.00 34.91 179 ASN A O 1
ATOM 1482 N N . GLY A 1 180 ? -17.866 11.863 -4.180 1.00 40.56 180 GLY A N 1
ATOM 1483 C CA . GLY A 1 180 ? -17.324 12.929 -3.349 1.00 40.56 180 GLY A CA 1
ATOM 1484 C C . GLY A 1 180 ? -17.924 14.290 -3.695 1.00 40.56 180 GLY A C 1
ATOM 1485 O O . GLY A 1 180 ? -17.554 14.887 -4.702 1.00 40.56 180 GLY A O 1
ATOM 1486 N N . ASN A 1 181 ? -18.786 14.793 -2.817 1.00 33.75 181 ASN A N 1
ATOM 1487 C CA . ASN A 1 181 ? -19.019 16.218 -2.635 1.00 33.75 181 ASN A CA 1
ATOM 1488 C C . ASN A 1 181 ? -19.134 16.448 -1.125 1.00 33.75 181 ASN A C 1
ATOM 1490 O O . ASN A 1 181 ? -20.101 16.031 -0.499 1.00 33.75 181 ASN A O 1
ATOM 1494 N N . PHE A 1 182 ? -18.055 16.961 -0.538 1.00 41.03 182 PHE A N 1
ATOM 1495 C CA . PHE A 1 182 ? -17.959 17.263 0.887 1.00 41.03 182 PHE A CA 1
ATOM 1496 C C . PHE A 1 182 ? -18.464 18.697 1.050 1.00 41.03 182 PHE A C 1
ATOM 1498 O O . PHE A 1 182 ? -17.728 19.638 0.737 1.00 41.03 182 PHE A O 1
ATOM 1505 N N . ASP A 1 183 ? -19.730 18.849 1.427 1.00 40.62 183 ASP A N 1
ATOM 1506 C CA . ASP A 1 183 ? -20.378 20.154 1.558 1.00 40.62 183 ASP A CA 1
ATOM 1507 C C . ASP A 1 183 ? -20.192 20.692 2.992 1.00 40.62 183 ASP A C 1
ATOM 1509 O O . ASP A 1 183 ? -19.955 19.942 3.939 1.00 40.62 183 ASP A O 1
ATOM 1513 N N . GLU A 1 184 ? -20.237 22.018 3.159 1.00 44.25 184 GLU A N 1
ATOM 1514 C CA . GLU A 1 184 ? -19.898 22.723 4.413 1.00 44.25 184 GLU A CA 1
ATOM 1515 C C . GLU A 1 184 ? -20.760 22.303 5.628 1.00 44.25 184 GLU A C 1
ATOM 1517 O O . GLU A 1 184 ? -20.330 22.480 6.770 1.00 44.25 184 GLU A O 1
ATOM 1522 N N . GLU A 1 185 ? -21.909 21.660 5.399 1.00 42.19 185 GLU A N 1
ATOM 1523 C CA . GLU A 1 185 ? -22.788 21.092 6.435 1.00 42.19 185 GLU A CA 1
ATOM 1524 C C . GLU A 1 185 ? -22.136 19.920 7.201 1.00 42.19 185 GLU A C 1
ATOM 1526 O O . GLU A 1 185 ? -22.373 19.751 8.401 1.00 42.19 185 GLU A O 1
ATOM 1531 N N . ASP A 1 186 ? -21.224 19.169 6.569 1.00 47.38 186 ASP A N 1
ATOM 1532 C CA . ASP A 1 186 ? -20.490 18.075 7.225 1.00 47.38 186 ASP A CA 1
ATOM 1533 C C . ASP A 1 186 ? -19.517 18.598 8.297 1.00 47.38 186 ASP A C 1
ATOM 1535 O O . ASP A 1 186 ? -19.205 17.909 9.272 1.00 47.38 186 ASP A O 1
ATOM 1539 N N . VAL A 1 187 ? -19.044 19.841 8.157 1.00 47.69 187 VAL A N 1
ATOM 1540 C CA . VAL A 1 187 ? -18.157 20.488 9.136 1.00 47.69 187 VAL A CA 1
ATOM 1541 C C . VAL A 1 187 ? -18.953 20.988 10.342 1.00 47.69 187 VAL A C 1
ATOM 1543 O O . VAL A 1 187 ? -18.482 20.879 11.477 1.00 47.69 187 VAL A O 1
ATOM 1546 N N . GLU A 1 188 ? -20.171 21.483 10.124 1.00 41.50 188 GLU A N 1
ATOM 1547 C CA . GLU A 1 188 ? -21.048 21.993 11.182 1.00 41.50 188 GLU A CA 1
ATOM 1548 C C . GLU A 1 188 ? -21.577 20.856 12.077 1.00 41.50 188 GLU A C 1
ATOM 1550 O O . GLU A 1 188 ? -21.563 20.966 13.309 1.00 41.50 188 GLU A O 1
ATOM 1555 N N . HIS A 1 189 ? -21.892 19.695 11.490 1.00 38.88 189 HIS A N 1
ATOM 1556 C CA . HIS A 1 189 ? -22.236 18.486 12.246 1.00 38.88 189 HIS A CA 1
ATOM 1557 C C . HIS A 1 189 ? -21.081 17.960 13.116 1.00 38.88 189 HIS A C 1
ATOM 1559 O O . HIS A 1 189 ? -21.315 17.437 14.207 1.00 38.88 189 HIS A O 1
ATOM 1565 N N . MET A 1 190 ? -19.827 18.145 12.693 1.00 42.19 190 MET A N 1
ATOM 1566 C CA . MET A 1 190 ? -18.653 17.756 13.484 1.00 42.19 190 MET A CA 1
ATOM 1567 C C . MET A 1 190 ? -18.375 18.702 14.662 1.00 42.19 190 MET A C 1
ATOM 1569 O O . MET A 1 190 ? -17.839 18.261 15.680 1.00 42.19 190 MET A O 1
ATOM 1573 N N . ILE A 1 191 ? -18.735 19.983 14.554 1.00 43.19 191 ILE A N 1
ATOM 1574 C CA . ILE A 1 191 ? -18.598 20.953 15.652 1.00 43.19 191 ILE A CA 1
ATOM 1575 C C . ILE A 1 191 ? -19.668 20.691 16.721 1.00 43.19 191 ILE A C 1
ATOM 1577 O O . ILE A 1 191 ? -19.335 20.595 17.902 1.00 43.19 191 ILE A O 1
ATOM 1581 N N . ASN A 1 192 ? -20.919 20.456 16.313 1.00 38.84 192 ASN A N 1
ATOM 1582 C CA . ASN A 1 192 ? -22.025 20.174 17.237 1.00 38.84 192 ASN A CA 1
ATOM 1583 C C . ASN A 1 192 ? -21.900 18.814 17.948 1.00 38.84 192 ASN A C 1
ATOM 1585 O O . ASN A 1 192 ? -22.407 18.650 19.052 1.00 38.84 192 ASN A O 1
ATOM 1589 N N . ALA A 1 193 ? -21.159 17.863 17.372 1.00 41.09 193 ALA A N 1
ATOM 1590 C CA . ALA A 1 193 ? -20.822 16.586 18.007 1.00 41.09 193 ALA A CA 1
ATOM 1591 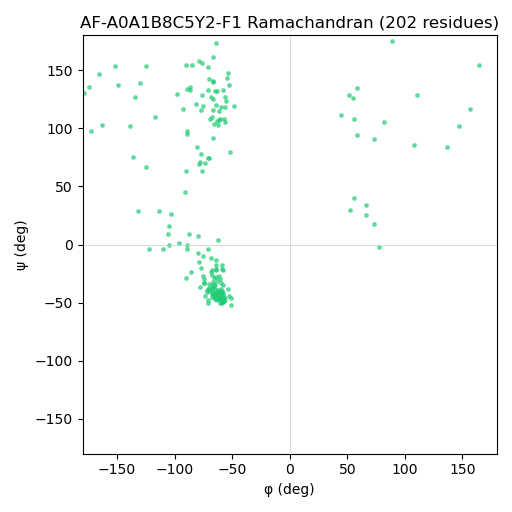C C . ALA A 1 193 ? -19.650 16.668 19.017 1.00 41.09 193 ALA A C 1
ATOM 1593 O O . ALA A 1 193 ? -19.157 15.637 19.479 1.00 41.09 193 ALA A O 1
ATOM 1594 N N . GLY A 1 194 ? -19.151 17.871 19.340 1.00 33.31 194 GLY A N 1
ATOM 1595 C CA . GLY A 1 194 ? -18.121 18.079 20.367 1.00 33.31 194 GLY A CA 1
ATOM 1596 C C . GLY A 1 194 ? -16.706 17.622 19.982 1.00 33.31 194 GLY A C 1
ATOM 1597 O O . GLY A 1 194 ? -15.852 17.455 20.854 1.00 33.31 194 GLY A O 1
ATOM 1598 N N . LEU A 1 195 ? -16.423 17.421 18.688 1.00 38.72 195 LEU A N 1
ATOM 1599 C CA . LEU A 1 195 ? -15.102 17.002 18.185 1.00 38.72 195 LEU A CA 1
ATOM 1600 C C . LEU A 1 195 ? -14.080 18.151 18.081 1.00 38.72 195 LEU A C 1
ATOM 1602 O O . LEU A 1 195 ? -12.894 17.892 17.861 1.00 38.72 195 LEU A O 1
ATOM 1606 N N . PHE A 1 196 ? -14.509 19.397 18.303 1.00 36.34 196 PHE A N 1
ATOM 1607 C CA . PHE A 1 196 ? -13.655 20.570 18.493 1.00 36.34 196 PHE A CA 1
ATOM 1608 C C . PHE A 1 196 ? -14.161 21.387 19.689 1.00 36.34 196 PHE A C 1
ATOM 1610 O O . PHE A 1 196 ? -15.327 21.763 19.722 1.00 36.34 196 PHE A O 1
ATOM 1617 N N . GLN A 1 197 ? -13.289 21.695 20.652 1.00 36.22 197 GLN A N 1
ATOM 1618 C CA . GLN A 1 197 ? -13.528 22.780 21.607 1.00 36.22 197 GLN A CA 1
ATOM 1619 C C . GLN A 1 197 ? -12.888 24.043 21.029 1.00 36.22 197 GLN A C 1
ATOM 1621 O O . GLN A 1 197 ? -11.673 24.074 20.825 1.00 36.22 197 GLN A O 1
ATOM 1626 N N . PHE A 1 198 ? -13.694 25.059 20.727 1.00 38.06 198 PHE A N 1
ATOM 1627 C CA . PHE A 1 198 ? -13.178 26.418 20.615 1.00 38.06 198 PHE A CA 1
ATOM 1628 C C . PHE A 1 198 ? -12.933 26.911 22.043 1.00 38.06 198 PHE A C 1
ATOM 1630 O O . PHE A 1 198 ? -13.859 26.941 22.850 1.00 38.06 198 PHE A O 1
ATOM 1637 N N . GLU A 1 199 ? -11.687 27.242 22.373 1.00 39.81 199 GLU A N 1
ATOM 1638 C CA . GLU A 1 199 ? -11.430 28.112 23.517 1.00 39.81 199 GLU A CA 1
ATOM 1639 C C . GLU A 1 199 ? -11.978 29.491 23.128 1.00 39.81 199 GLU A C 1
ATOM 1641 O O . GLU A 1 199 ? -11.458 30.130 22.211 1.00 39.81 199 GLU A O 1
ATOM 1646 N N . GLU A 1 200 ? -13.078 29.909 23.758 1.00 42.41 200 GLU A N 1
ATOM 1647 C CA . GLU A 1 200 ? -13.470 31.316 23.771 1.00 42.41 200 GLU A CA 1
ATOM 1648 C C . GLU A 1 200 ? -12.321 32.093 24.423 1.00 42.41 200 GLU A C 1
ATOM 1650 O O . GLU A 1 200 ? -11.941 31.830 25.566 1.00 42.41 200 GLU A O 1
ATOM 1655 N N . GLU A 1 201 ? -11.720 33.018 23.673 1.00 40.78 201 GLU A N 1
ATOM 1656 C CA . GLU A 1 201 ? -10.879 34.050 24.264 1.00 40.78 201 GLU A CA 1
ATOM 1657 C C . GLU A 1 201 ? -11.774 34.885 25.191 1.00 40.78 201 GLU A C 1
ATOM 1659 O O . GLU A 1 201 ? -12.568 35.703 24.731 1.00 40.78 201 GLU A O 1
ATOM 1664 N N . ASP A 1 202 ? -11.663 34.648 26.500 1.00 39.56 202 ASP A N 1
ATOM 1665 C CA . ASP A 1 202 ? -12.179 35.552 27.526 1.00 39.56 202 ASP A CA 1
ATOM 1666 C C . ASP A 1 202 ? -11.537 36.935 27.312 1.00 39.56 202 ASP A C 1
ATOM 1668 O O . ASP A 1 202 ? -10.345 37.138 27.570 1.00 39.56 202 ASP A O 1
ATOM 1672 N N . GLU A 1 203 ? -12.327 37.902 26.840 1.00 43.25 203 GLU A N 1
ATOM 1673 C CA . GLU A 1 203 ? -11.984 39.319 26.940 1.00 43.25 203 GLU A CA 1
ATOM 1674 C C . GLU A 1 203 ? -11.974 39.724 28.425 1.00 43.25 203 GLU A C 1
ATOM 1676 O O . GLU A 1 203 ? -13.020 39.921 29.050 1.00 43.25 203 GLU A O 1
ATOM 1681 N N . GLY A 1 204 ? -10.767 39.872 28.978 1.00 37.66 204 GLY A N 1
ATOM 1682 C CA . GLY A 1 204 ? -10.484 40.514 30.264 1.00 37.66 204 GLY A CA 1
ATOM 1683 C C . GLY A 1 204 ? -9.328 41.497 30.163 1.00 37.66 204 GLY A C 1
ATOM 1684 O O . GLY A 1 204 ? -8.209 41.051 29.823 1.00 37.66 204 GLY A O 1
#

Mean predicted aligned error: 16.31 Å

Sequence (204 aa):
MSTEAITWYEIGNMIDSYTKNHGSIQTFLDWSVNLNDYHCLLHGLRKAGRENLMPPQSKRGECPLQWWCDIRRNLGLSGSSFPLQLGVLHRILFPERLALSKKWHDPGVDVTMTMQIIKAYFDRTKMRAIPGKIDYYFSPQKNDVDEEDRDEDRDEDRDEDWDEDGDEDDDDNFDDNFNGNFDEEDVEHMINAGLFQFEEEDEG

Radius of gyration: 23.84 Å; Cα contacts (8 Å, |Δi|>4): 132; chains: 1; bounding box: 74×60×53 Å

Secondary structure (DSSP, 8-state):
---PPPPHHHHHHHHHHHHHHH--------S-SS-HHHHHHHHHHHHTT-GGGPPPPPPGGGSHHHHHHHHHHHTT--TTTS---HHHHHHHH-GGGHHHHTTTT-HHHHHHHHHHHHHHHHHHHTTPPPSS-HHHHSSPP------------------------------------------THHHHHHHHTTS---------

pLDDT: mean 70.16, std 23.55, range [33.31, 97.88]

Foldseek 3Di:
DDDDDQALLNVLVVLVVCCVVPNADADDEDQDQVCVVLVVNCVRCVVVVRNVSRHDDDDNVRYLLSLVVVVCVVVVHDCVVDPSDLLVNLCQFCVVPNVLSVPPVPPVSSVVSSVLSVVQSVCVVVVHDRPGPCVSVVDPLPPPPDDDDDDDDDDDDDDDDDDDDDDDDPPPPVPPPPPDDDDPVVVVVCVVSVVDDDDDPPDD

Solvent-accessible surface area (backbone atoms only — not comparable to full-atom values): 13323 Å² total; per-residue (Å²): 133,83,77,77,80,82,46,47,57,56,54,49,49,53,53,51,53,47,31,75,75,72,44,79,62,80,71,54,81,48,91,48,96,78,46,58,67,60,53,52,50,49,55,38,22,47,76,52,74,44,52,89,71,60,56,52,82,61,52,69,91,66,22,60,52,46,56,51,51,52,50,36,56,78,68,73,50,56,67,84,87,55,55,79,52,69,47,58,39,43,33,59,36,35,66,93,45,46,79,59,46,72,41,60,90,37,70,70,49,44,53,50,50,50,53,52,51,52,49,41,54,56,28,48,78,68,74,39,85,44,98,31,50,56,65,63,78,68,47,81,77,81,77,84,68,75,89,78,88,81,81,87,91,83,83,88,87,82,88,88,82,92,88,84,88,83,83,87,78,91,70,83,77,78,80,77,79,77,75,90,74,90,55,75,66,64,57,53,56,41,45,78,69,64,76,54,83,80,81,77,80,79,91,125